Protein AF-A0A8T1WZ45-F1 (afdb_monomer)

Solvent-accessible surface area (backbone atoms only — not comparable to full-atom values): 17244 Å² total; per-residue (Å²): 135,72,54,51,68,34,51,91,40,26,34,28,69,44,79,55,56,70,71,59,44,51,51,53,43,52,53,37,48,63,14,41,18,44,70,40,88,70,88,46,82,93,66,48,57,32,39,33,32,62,38,59,81,44,71,70,50,53,51,32,56,76,67,73,36,54,50,22,28,63,60,48,60,55,48,19,59,74,67,74,42,78,62,69,56,76,87,29,44,69,48,55,37,15,65,35,27,38,24,66,40,81,62,56,70,69,58,46,53,50,51,37,52,52,40,42,76,35,40,19,46,66,37,89,63,88,43,88,95,62,47,57,35,36,34,24,76,55,71,56,60,73,63,45,56,50,29,58,78,63,76,30,51,43,22,32,61,65,44,61,54,48,16,65,74,69,65,38,72,59,67,59,80,82,30,51,58,71,55,78,91,69,50,90,80,60,78,76,54,71,63,68,45,46,56,49,46,55,42,48,52,52,57,69,46,41,56,61,54,52,52,51,52,54,50,53,52,48,59,63,50,55,80,73,58,94,77,86,81,88,74,91,70,79,79,55,90,61,73,52,42,58,71,28,50,90,38,24,38,34,82,42,76,62,53,71,72,55,44,55,42,51,53,48,52,37,46,64,13,51,21,44,75,51,97,63,93,56,82,90,68,57,74,44,77,49,64,40,94,84,63,70,83,85,75,78,78,86,127

Nearest PDB structures (foldseek):
  2xnk-assembly3_C  TM=8.609E-01  e=5.359E-17  Homo sapiens
  6hm4-assembly1_A  TM=7.896E-01  e=1.977E-14  Schizosaccharomyces pombe 972h-
  4bu1-assembly2_A  TM=7.739E-01  e=4.439E-14  Schizosaccharomyces pombe
  6hm5-assembly1_A  TM=8.411E-01  e=3.055E-13  Gallus gallus
  6l30-assembly1_A  TM=6.619E-01  e=1.541E-13  Homo sapiens

Foldseek 3Di:
DLQAQQAQAEEEEDPDDPVLLVVLCVLQNSNHHHYDDDQDLVRHQEYEYQFADDPSRVVCVVSVRQYFHSVQSVVCSVVSHNDDRVVGGAFQGAQAEEEEDADDPVVLVVLCVLNVVRHYHYDPDDDQPRHQAYEYQACDDDSNVVCVVRVHFYFHPVQSVVSVVVRHRDDSVLGGHDDCVVPPPDDDRPVVVVLVVVLVVCLVCQLVVVVVVVVVVCVVCVVPDPDDDDDPPPPPSCPQQQVAAVAEEEEEPDDPSVVVSVVVNQVSNVYHYDPDCPPVRHPYYHYDPPDDPPPPDDD

Secondary structure (DSSP, 8-state):
--TTTTTT-EEEEES--HHHHHHHHHHHHHTT-EEESS--TTT-SEEEESSS-SHHHHHHHHTT--EE-HHHHHHHHHHTS---GGGGPPPTTTT-EEEEES--HHHHHHHHHHHHHTTPEEESS--TTT--EEEESSS-SHHHHHHHHTT--EEETHHHHHHHHHTS---GGGGB---GGGTTSSPPPHHHHHHHHHHHHHHHHHHHHHHHHHHHHHHHHHTT------------TTTTTTTTTT-EEEEES--HHHHHHHHHHHHHTT-EE-SS--TTT--EEEE-TT---------

pLDDT: mean 73.83, std 16.59, range [31.73, 95.94]

Organism: NCBI:txid109152

Structure (mmCIF, N/CA/C/O backbone):
data_AF-A0A8T1WZ45-F1
#
_entry.id   AF-A0A8T1WZ45-F1
#
loop_
_atom_site.group_PDB
_atom_site.id
_atom_site.type_symbol
_atom_site.label_atom_id
_atom_site.label_alt_id
_atom_site.label_comp_id
_atom_site.label_asym_id
_atom_site.label_entity_id
_atom_site.label_seq_id
_atom_site.pdbx_PDB_ins_code
_atom_site.Cartn_x
_atom_site.Cartn_y
_atom_site.Cartn_z
_atom_site.occupancy
_atom_site.B_iso_or_equiv
_atom_site.auth_seq_id
_atom_site.auth_comp_id
_atom_site.auth_asym_id
_atom_site.auth_atom_id
_atom_site.pdbx_PDB_model_num
ATOM 1 N N . MET A 1 1 ? -20.942 2.775 32.348 1.00 50.66 1 MET A N 1
ATOM 2 C CA . MET A 1 1 ? -21.086 2.332 30.942 1.00 50.66 1 MET A CA 1
ATOM 3 C C . MET A 1 1 ? -19.817 2.568 30.096 1.00 50.66 1 MET A C 1
ATOM 5 O O . MET A 1 1 ? -19.903 2.463 28.885 1.00 50.66 1 MET A O 1
ATOM 9 N N . ARG A 1 2 ? -18.640 2.861 30.694 1.00 57.53 2 ARG A N 1
ATOM 10 C CA . ARG A 1 2 ? -17.366 3.079 29.961 1.00 57.53 2 ARG A CA 1
ATOM 11 C C . ARG A 1 2 ? -16.561 1.790 29.700 1.00 57.53 2 ARG A C 1
ATOM 13 O O . ARG A 1 2 ? -15.621 1.801 28.919 1.00 57.53 2 ARG A O 1
ATOM 20 N N . GLU A 1 3 ? -16.930 0.692 30.357 1.00 64.00 3 GLU A N 1
ATOM 21 C CA . GLU A 1 3 ? -16.104 -0.521 30.498 1.00 64.00 3 GLU A CA 1
ATOM 22 C C . GLU A 1 3 ? -16.285 -1.553 29.371 1.00 64.00 3 GLU A C 1
ATOM 24 O O . GLU A 1 3 ? -15.712 -2.632 29.444 1.00 64.00 3 GLU A O 1
ATOM 29 N N . GLN A 1 4 ? -17.091 -1.264 28.342 1.00 82.81 4 GLN A N 1
ATOM 30 C CA . GLN A 1 4 ? -17.448 -2.249 27.305 1.00 82.81 4 GLN A CA 1
ATOM 31 C C . GLN A 1 4 ? -17.401 -1.698 25.872 1.00 82.81 4 GLN A C 1
ATOM 33 O O . GLN A 1 4 ? -18.073 -2.211 24.984 1.00 82.81 4 GLN A O 1
ATOM 38 N N . LEU A 1 5 ? -16.615 -0.647 25.624 1.00 88.69 5 LEU A N 1
ATOM 39 C CA . LEU A 1 5 ? -16.491 -0.047 24.291 1.00 88.69 5 LEU A CA 1
ATOM 40 C C . LEU A 1 5 ? -15.985 -1.045 23.230 1.00 88.69 5 LEU A C 1
ATOM 42 O O . LEU A 1 5 ? -16.478 -1.031 22.108 1.00 88.69 5 LEU A O 1
ATOM 46 N N . PHE A 1 6 ? -15.031 -1.908 23.592 1.00 91.31 6 PHE A N 1
ATOM 47 C CA . PHE A 1 6 ? -14.479 -2.950 22.718 1.00 91.31 6 PHE A CA 1
ATOM 48 C C . PHE A 1 6 ? -14.954 -4.354 23.126 1.00 91.31 6 PHE A C 1
ATOM 50 O O . PHE A 1 6 ? -14.314 -5.347 22.784 1.00 91.31 6 PHE A O 1
ATOM 57 N N . ALA A 1 7 ? -16.059 -4.458 23.873 1.00 91.31 7 ALA A N 1
ATOM 58 C CA . ALA A 1 7 ? -16.564 -5.743 24.340 1.00 91.31 7 ALA A CA 1
ATOM 59 C C . ALA A 1 7 ? -16.877 -6.691 23.175 1.00 91.31 7 ALA A C 1
ATOM 61 O O . ALA A 1 7 ? -17.555 -6.325 22.218 1.00 91.31 7 ALA A O 1
ATOM 62 N N . GLY A 1 8 ? -16.369 -7.922 23.272 1.00 89.56 8 GLY A N 1
ATOM 63 C CA . GLY A 1 8 ? -16.513 -8.942 22.231 1.00 89.56 8 GLY A CA 1
ATOM 64 C C . GLY A 1 8 ? -15.550 -8.794 21.048 1.00 89.56 8 GLY A C 1
ATOM 65 O O . GLY A 1 8 ? -15.583 -9.633 20.152 1.00 89.56 8 GLY A O 1
ATOM 66 N N . LEU A 1 9 ? -14.681 -7.776 21.038 1.00 93.38 9 LEU A N 1
ATOM 67 C CA . LEU A 1 9 ? -13.644 -7.632 20.021 1.00 93.38 9 LEU A CA 1
ATOM 68 C C . LEU A 1 9 ? -12.327 -8.251 20.493 1.00 93.38 9 LEU A C 1
ATOM 70 O O . LEU A 1 9 ? -11.850 -7.973 21.593 1.00 93.38 9 LEU A O 1
ATOM 74 N N . CYS A 1 10 ? -11.712 -9.036 19.614 1.00 93.31 10 CYS A N 1
ATOM 75 C CA . CYS A 1 10 ? -10.347 -9.533 19.753 1.00 93.31 10 CYS A CA 1
ATOM 76 C C . CYS A 1 10 ? -9.451 -8.801 18.754 1.00 93.31 10 CYS A C 1
ATOM 78 O O . CYS A 1 10 ? -9.646 -8.933 17.541 1.00 93.31 10 CYS A O 1
ATOM 80 N N . LEU A 1 11 ? -8.500 -8.018 19.253 1.00 92.56 11 LEU A N 1
ATOM 81 C CA . LEU A 1 11 ? -7.599 -7.198 18.457 1.00 92.56 11 LEU A CA 1
ATOM 82 C C . LEU A 1 11 ? -6.187 -7.781 18.494 1.00 92.56 11 LEU A C 1
ATOM 84 O O . LEU A 1 11 ? -5.687 -8.162 19.551 1.00 92.56 11 LEU A O 1
ATOM 88 N N . CYS A 1 12 ? -5.528 -7.777 17.343 1.00 89.94 12 CYS A N 1
ATOM 89 C CA . CYS A 1 12 ? -4.087 -7.994 17.226 1.00 89.94 12 CYS A CA 1
ATOM 90 C C . CYS A 1 12 ? -3.404 -6.730 16.731 1.00 89.94 12 CYS A C 1
ATOM 92 O O . CYS A 1 12 ? -4.057 -5.875 16.136 1.00 89.94 12 CYS A O 1
ATOM 94 N N . SER A 1 13 ? -2.084 -6.648 16.887 1.00 87.94 13 SER A N 1
ATOM 95 C CA . SER A 1 13 ? -1.296 -5.597 16.250 1.00 87.94 13 SER A CA 1
ATOM 96 C C . SER A 1 13 ? -0.121 -6.098 15.409 1.00 87.94 13 SER A C 1
ATOM 98 O O . SER A 1 13 ? 0.368 -7.224 15.564 1.00 87.94 13 SER A O 1
ATOM 100 N N . THR A 1 14 ? 0.338 -5.234 14.502 1.00 84.62 14 THR A N 1
ATOM 101 C CA . THR A 1 14 ? 1.552 -5.416 13.702 1.00 84.62 14 THR A CA 1
ATOM 102 C C . THR A 1 14 ? 2.236 -4.078 13.423 1.00 84.62 14 THR A C 1
ATOM 104 O O . THR A 1 14 ? 1.570 -3.076 13.182 1.00 84.62 14 THR A O 1
ATOM 107 N N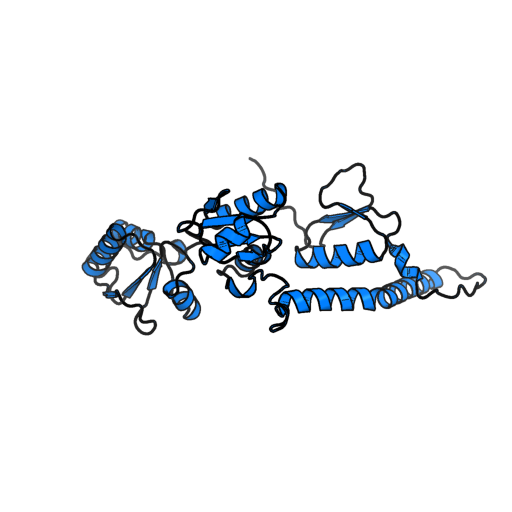 . GLY A 1 15 ? 3.573 -4.066 13.420 1.00 75.44 15 GLY A N 1
ATOM 108 C CA . GLY A 1 15 ? 4.361 -2.894 13.014 1.00 75.44 15 GLY A CA 1
ATOM 109 C C . GLY A 1 15 ? 4.245 -1.675 13.936 1.00 75.44 15 GLY A C 1
ATOM 110 O O . GLY A 1 15 ? 4.633 -0.588 13.534 1.00 75.44 15 GLY A O 1
ATOM 111 N N . LEU A 1 16 ? 3.710 -1.839 15.150 1.00 80.06 16 LEU A N 1
ATOM 112 C CA . LEU A 1 16 ? 3.620 -0.761 16.134 1.00 80.06 16 LEU A CA 1
ATOM 113 C C . LEU A 1 16 ? 4.899 -0.643 16.944 1.00 80.06 16 LEU A C 1
ATOM 115 O O . LEU A 1 16 ? 5.448 -1.649 17.397 1.00 80.06 16 LEU A O 1
ATOM 119 N N . GLU A 1 17 ? 5.301 0.593 17.229 1.00 81.38 17 GLU A N 1
ATOM 120 C CA . GLU A 1 17 ? 6.331 0.838 18.228 1.00 81.38 17 GLU A CA 1
ATOM 121 C C . GLU A 1 17 ? 5.885 0.294 19.601 1.00 81.38 17 GLU 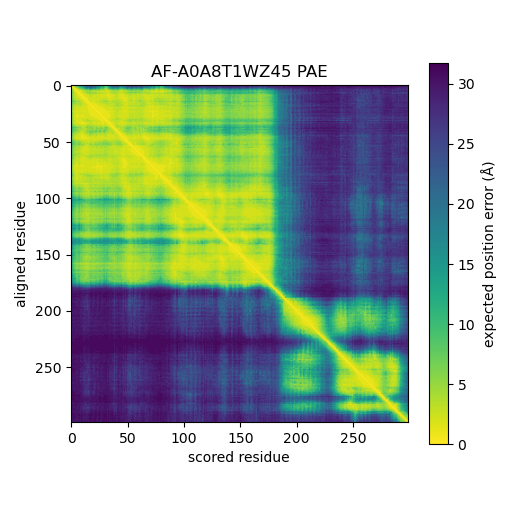A C 1
ATOM 123 O O . GLU A 1 17 ? 4.719 0.463 19.983 1.00 81.38 17 GLU A O 1
ATOM 128 N N . PRO A 1 18 ? 6.793 -0.310 20.393 1.00 85.44 18 PRO A N 1
ATOM 129 C CA . PRO A 1 18 ? 6.466 -0.867 21.707 1.00 85.44 18 PRO A CA 1
ATOM 130 C C . PRO A 1 18 ? 5.643 0.049 22.638 1.00 85.44 18 PRO A C 1
ATOM 132 O O . PRO A 1 18 ? 4.677 -0.445 23.229 1.00 85.44 18 PRO A O 1
ATOM 135 N N . PRO A 1 19 ? 5.941 1.362 22.783 1.00 89.31 19 PRO A N 1
ATOM 136 C CA . PRO A 1 19 ? 5.130 2.241 23.625 1.00 89.31 19 PRO A CA 1
ATOM 137 C C . PRO A 1 19 ? 3.699 2.417 23.100 1.00 89.31 19 PRO A C 1
ATOM 139 O O . PRO A 1 19 ? 2.757 2.401 23.894 1.00 89.31 19 PRO A O 1
ATOM 142 N N . VAL A 1 20 ? 3.521 2.550 21.781 1.00 87.38 20 VAL A N 1
ATOM 143 C CA . VAL A 1 20 ? 2.202 2.704 21.145 1.00 87.38 20 VAL A CA 1
ATOM 144 C C . VAL A 1 20 ? 1.398 1.417 21.288 1.00 87.38 20 VAL A C 1
ATOM 146 O O . VAL A 1 20 ? 0.235 1.453 21.687 1.00 87.38 20 VAL A O 1
ATOM 149 N N . MET A 1 21 ? 2.031 0.269 21.040 1.00 89.06 21 MET A N 1
ATOM 150 C CA . MET A 1 21 ? 1.424 -1.048 21.222 1.00 89.06 21 MET A CA 1
ATOM 151 C C . MET A 1 21 ? 0.892 -1.233 22.647 1.00 89.06 21 MET A C 1
ATOM 153 O O . MET A 1 21 ? -0.248 -1.657 22.831 1.00 89.06 21 MET A O 1
ATOM 157 N N . GLU A 1 22 ? 1.686 -0.880 23.658 1.00 91.81 22 GLU A N 1
ATOM 158 C CA . GLU A 1 22 ? 1.282 -1.019 25.057 1.00 91.81 22 GLU A CA 1
ATOM 159 C C . GLU A 1 22 ? 0.136 -0.063 25.428 1.00 91.81 22 GLU A C 1
ATOM 161 O O . GLU A 1 22 ? -0.753 -0.423 26.201 1.00 91.81 22 GLU A O 1
ATOM 166 N N . GLN A 1 23 ? 0.100 1.144 24.856 1.00 94.00 23 GLN A N 1
ATOM 167 C CA . GLN A 1 23 ? -1.030 2.061 25.033 1.00 94.00 23 GLN A CA 1
ATOM 168 C C . GLN A 1 23 ? -2.316 1.515 24.405 1.00 94.00 23 GLN A C 1
ATOM 170 O O . GLN A 1 23 ? -3.358 1.514 25.063 1.00 94.00 23 GLN A O 1
ATOM 175 N N . VAL A 1 24 ? -2.243 1.014 23.168 1.00 93.12 24 VAL A N 1
ATOM 176 C CA . VAL A 1 24 ? -3.374 0.367 22.487 1.00 93.12 24 VAL A CA 1
ATOM 177 C C . VAL A 1 24 ? -3.881 -0.809 23.321 1.00 93.12 24 VAL A C 1
ATOM 179 O O . VAL A 1 24 ? -5.073 -0.875 23.619 1.00 93.12 24 VAL A O 1
ATOM 182 N N . ARG A 1 25 ? -2.980 -1.686 23.779 1.00 94.38 25 ARG A N 1
ATOM 183 C CA . ARG A 1 25 ? -3.311 -2.833 24.634 1.00 94.38 25 ARG A CA 1
ATOM 184 C C . ARG A 1 25 ? -4.054 -2.399 25.898 1.00 94.38 25 ARG A C 1
ATOM 186 O O . ARG A 1 25 ? -5.124 -2.931 26.187 1.00 94.38 25 ARG A O 1
ATOM 193 N N . LYS A 1 26 ? -3.529 -1.414 26.633 1.00 94.69 26 LYS A N 1
ATOM 194 C CA . LYS A 1 26 ? -4.160 -0.907 27.864 1.00 94.69 26 LYS A CA 1
ATOM 195 C C . LYS A 1 26 ? -5.570 -0.384 27.620 1.00 94.69 26 LYS A C 1
ATOM 197 O O . LYS A 1 26 ? -6.464 -0.687 28.404 1.00 94.69 26 LYS A O 1
ATOM 202 N N . ILE A 1 27 ? -5.769 0.378 26.546 1.00 94.38 27 ILE A N 1
ATOM 203 C CA . ILE A 1 27 ? -7.080 0.931 26.194 1.00 94.38 27 ILE A CA 1
ATOM 204 C C . ILE A 1 27 ? -8.061 -0.189 25.850 1.00 94.38 27 ILE A C 1
ATOM 206 O O . ILE A 1 27 ? -9.160 -0.217 26.395 1.00 94.38 27 ILE A O 1
ATOM 210 N N . VAL A 1 28 ? -7.656 -1.131 24.995 1.00 94.62 28 VAL A N 1
ATOM 211 C CA . VAL A 1 28 ? -8.496 -2.263 24.577 1.00 94.62 28 VAL A CA 1
ATOM 212 C C . VAL A 1 28 ? -8.959 -3.074 25.786 1.00 94.62 28 VAL A C 1
ATOM 214 O O . VAL A 1 28 ? -10.161 -3.287 25.947 1.00 94.62 28 VAL A O 1
ATOM 217 N N . LEU A 1 29 ? -8.027 -3.448 26.669 1.00 93.56 29 LEU A N 1
ATOM 218 C CA . LEU A 1 29 ? -8.323 -4.225 27.875 1.00 93.56 29 LEU A CA 1
ATOM 219 C C . LEU A 1 29 ? -9.211 -3.451 28.861 1.00 93.56 29 LEU A C 1
ATOM 221 O O . LEU A 1 29 ? -10.184 -3.998 29.375 1.00 93.56 29 LEU A O 1
ATOM 225 N N . ALA A 1 30 ? -8.925 -2.165 29.103 1.00 91.81 30 ALA A N 1
ATOM 226 C CA . ALA A 1 30 ? -9.719 -1.326 30.009 1.00 91.81 30 ALA A CA 1
ATOM 227 C C . ALA A 1 30 ? -11.159 -1.090 29.515 1.00 91.81 30 ALA A C 1
ATOM 229 O O . ALA A 1 30 ? -12.052 -0.782 30.303 1.00 91.81 30 ALA A O 1
ATOM 230 N N . CYS A 1 31 ? -11.383 -1.237 28.212 1.00 92.44 31 CYS A N 1
ATOM 231 C CA . CYS A 1 31 ? -12.669 -1.060 27.555 1.00 92.44 31 CYS A CA 1
ATOM 232 C C . CYS A 1 31 ? -13.360 -2.388 27.194 1.00 92.44 31 CYS A C 1
ATOM 234 O O . CYS A 1 31 ? -14.287 -2.383 26.381 1.00 92.44 31 CYS A O 1
ATOM 236 N N . GLY A 1 32 ? -12.929 -3.503 27.791 1.00 91.69 32 GLY A N 1
ATOM 237 C CA . GLY A 1 32 ? -13.609 -4.799 27.710 1.00 91.69 32 GLY A CA 1
ATOM 238 C C . GLY A 1 32 ? -13.287 -5.637 26.469 1.00 91.69 32 GLY A C 1
ATOM 239 O O . GLY A 1 32 ? -13.921 -6.672 26.272 1.00 91.69 32 GLY A O 1
ATOM 240 N N . GLY A 1 33 ? -12.331 -5.212 25.640 1.00 94.25 33 GLY A N 1
ATOM 241 C CA . GLY A 1 33 ? -11.826 -5.999 24.515 1.00 94.25 33 GLY A CA 1
ATOM 242 C C . GLY A 1 33 ? -10.694 -6.943 24.913 1.00 94.25 33 GLY A C 1
ATOM 243 O O . GLY A 1 33 ? -10.136 -6.861 26.007 1.00 94.25 33 GLY A O 1
ATOM 244 N N . VAL A 1 34 ? -10.329 -7.831 23.995 1.00 94.19 34 VAL A N 1
ATOM 245 C CA . VAL A 1 34 ? -9.208 -8.766 24.140 1.00 94.19 34 VAL A CA 1
ATOM 246 C C . VAL A 1 34 ? -8.076 -8.319 23.225 1.00 94.19 34 VAL A C 1
ATOM 248 O O . VAL A 1 34 ? -8.300 -8.045 22.049 1.00 94.19 34 VAL A O 1
ATOM 251 N N . PHE A 1 35 ? -6.856 -8.261 23.752 1.00 92.88 35 PHE A N 1
ATOM 252 C CA . PHE A 1 35 ? -5.655 -7.996 22.964 1.00 92.88 35 PHE A CA 1
ATOM 253 C C . PHE A 1 35 ? -4.816 -9.271 22.875 1.00 92.88 35 PHE A C 1
ATOM 255 O O . PHE A 1 35 ? -4.468 -9.843 23.907 1.00 92.88 35 PHE A O 1
ATOM 262 N N . MET A 1 36 ? -4.512 -9.719 21.658 1.00 87.88 36 MET A N 1
ATOM 263 C CA . MET A 1 36 ? -3.758 -10.946 21.401 1.00 87.88 36 MET A CA 1
ATOM 264 C C . MET A 1 36 ? -2.382 -10.615 20.818 1.00 87.88 36 MET A C 1
ATOM 266 O O . MET A 1 36 ? -2.273 -9.880 19.832 1.00 87.88 36 MET A O 1
ATOM 270 N N . ASP A 1 37 ? -1.341 -11.196 21.411 1.00 78.81 37 ASP A N 1
ATOM 271 C CA . ASP A 1 37 ? 0.043 -11.026 20.954 1.00 78.81 37 ASP A CA 1
ATOM 272 C C . ASP A 1 37 ? 0.330 -11.883 19.711 1.00 78.81 37 ASP A C 1
ATOM 274 O O . ASP A 1 37 ? 0.897 -11.410 18.713 1.00 78.81 37 ASP A O 1
ATOM 278 N N . ASP A 1 38 ? -0.170 -13.119 19.734 1.00 76.56 38 ASP A N 1
ATOM 279 C CA . ASP A 1 38 ? -0.129 -14.042 18.608 1.00 76.56 38 ASP A CA 1
ATOM 280 C C . ASP A 1 38 ? -1.328 -13.816 17.687 1.00 76.56 38 ASP A C 1
ATOM 282 O O . ASP A 1 38 ? -2.471 -13.676 18.130 1.00 76.56 38 ASP A O 1
ATOM 286 N N . PHE A 1 39 ? -1.061 -13.762 16.381 1.00 79.00 39 PHE A N 1
ATOM 287 C CA . PHE A 1 39 ? -2.108 -13.551 15.389 1.00 79.00 39 PHE A CA 1
ATOM 288 C C . PHE A 1 39 ? -2.765 -14.882 15.028 1.00 79.00 39 PHE A C 1
ATOM 290 O O . PHE A 1 39 ? -2.187 -15.691 14.306 1.00 79.00 39 PHE A O 1
ATOM 297 N N . ASP A 1 40 ? -3.975 -15.086 15.541 1.00 79.94 40 ASP A N 1
ATOM 298 C CA . ASP A 1 40 ? -4.835 -16.228 15.232 1.00 79.94 40 ASP A CA 1
ATOM 299 C C . ASP A 1 40 ? -6.046 -15.736 14.431 1.00 79.94 40 ASP A C 1
ATOM 301 O O . ASP A 1 40 ? -6.923 -15.059 14.973 1.00 79.94 40 ASP A O 1
ATOM 305 N N . THR A 1 41 ? -6.103 -16.075 13.141 1.00 78.38 41 THR A N 1
ATOM 306 C CA . THR A 1 41 ? -7.172 -15.641 12.225 1.00 78.38 41 THR A CA 1
ATOM 307 C C . THR A 1 41 ? -8.552 -16.153 12.617 1.00 78.38 41 THR A C 1
ATOM 309 O O . THR A 1 41 ? -9.547 -15.542 12.245 1.00 78.38 41 THR A O 1
ATOM 312 N N . SER A 1 42 ? -8.638 -17.239 13.392 1.00 81.31 42 SER A N 1
ATOM 313 C CA . SER A 1 42 ? -9.921 -17.797 13.835 1.00 81.31 42 SER A CA 1
ATOM 314 C C . SER A 1 42 ? -10.545 -17.020 14.998 1.00 81.31 42 SER A C 1
ATOM 316 O O . SER A 1 42 ? -11.752 -17.103 15.225 1.00 81.31 42 SER A O 1
ATOM 318 N N . LYS A 1 43 ? -9.727 -16.264 15.740 1.00 86.25 43 LYS A N 1
ATOM 319 C CA . LYS A 1 43 ? -10.144 -15.503 16.927 1.00 86.25 43 LYS A CA 1
ATOM 320 C C . LYS A 1 43 ? -10.055 -14.000 16.728 1.00 86.25 43 LYS A C 1
ATOM 322 O O . LYS A 1 43 ? -10.792 -13.270 17.386 1.00 86.25 43 LYS A O 1
ATOM 327 N N . ALA A 1 44 ? -9.143 -13.530 15.881 1.00 89.75 44 ALA A N 1
ATOM 328 C CA . ALA A 1 44 ? -8.948 -12.114 15.627 1.00 89.75 44 ALA A CA 1
ATOM 329 C C . ALA A 1 44 ? -10.167 -11.545 14.901 1.00 89.75 44 ALA A C 1
ATOM 331 O O . ALA A 1 44 ? -10.578 -12.039 13.859 1.00 89.75 44 ALA A O 1
ATOM 332 N N . THR A 1 45 ? -10.728 -10.477 15.458 1.00 91.69 45 THR A N 1
ATOM 333 C CA . THR A 1 45 ? -11.831 -9.731 14.837 1.00 91.69 45 THR A CA 1
ATOM 334 C C . THR A 1 45 ? -11.323 -8.534 14.043 1.00 91.69 45 THR A C 1
ATOM 336 O O . THR A 1 45 ? -11.947 -8.151 13.065 1.00 91.69 45 THR A O 1
ATOM 339 N N . HIS A 1 46 ? -10.210 -7.933 14.478 1.00 93.06 46 HIS A N 1
ATOM 340 C CA . HIS A 1 46 ? -9.624 -6.728 13.896 1.00 93.06 46 HIS A CA 1
ATOM 341 C C . HIS A 1 46 ? -8.098 -6.796 14.001 1.00 93.06 46 HIS A C 1
ATOM 343 O O . HIS A 1 46 ? -7.555 -7.311 14.987 1.00 93.06 46 HIS A O 1
ATOM 349 N N . LEU A 1 47 ? -7.402 -6.224 13.020 1.00 93.06 47 LEU A N 1
ATOM 350 C CA . LEU A 1 47 ? -5.954 -6.031 13.063 1.00 93.06 47 LEU A CA 1
ATOM 351 C C . LEU A 1 47 ? -5.627 -4.537 13.137 1.00 93.06 47 LEU A C 1
ATOM 353 O O . LEU A 1 47 ? -6.094 -3.746 12.324 1.00 93.06 47 LEU A O 1
ATOM 357 N N . ILE A 1 48 ? -4.780 -4.160 14.088 1.00 93.44 48 ILE A N 1
ATOM 358 C CA . ILE A 1 48 ? -4.222 -2.816 14.199 1.00 93.44 48 ILE A CA 1
ATOM 359 C C . ILE A 1 48 ? -2.839 -2.796 13.557 1.00 93.44 48 ILE A C 1
ATOM 361 O O . ILE A 1 48 ? -1.933 -3.507 13.991 1.00 93.44 48 ILE A O 1
ATOM 365 N N . ALA A 1 49 ? -2.659 -1.986 12.527 1.00 90.44 49 ALA A N 1
ATOM 366 C CA . ALA A 1 49 ? -1.418 -1.919 11.771 1.00 90.44 49 ALA A CA 1
ATOM 367 C C . ALA A 1 49 ? -0.990 -0.460 11.586 1.00 90.44 49 ALA A C 1
ATOM 369 O O . ALA A 1 49 ? -1.827 0.389 11.304 1.00 90.44 49 ALA A O 1
ATOM 370 N N . GLU A 1 50 ? 0.300 -0.170 11.761 1.00 85.19 50 GLU A N 1
ATOM 371 C CA . GLU A 1 50 ? 0.878 1.147 11.419 1.00 85.19 50 GLU A CA 1
ATOM 372 C C . GLU A 1 50 ? 1.277 1.214 9.941 1.00 85.19 50 GLU A C 1
ATOM 374 O O . GLU A 1 50 ? 1.166 2.254 9.303 1.00 85.19 50 GLU A O 1
ATOM 379 N N . ALA A 1 51 ? 1.730 0.081 9.402 1.00 83.94 51 ALA A N 1
ATOM 380 C CA . ALA A 1 51 ? 2.227 -0.051 8.043 1.00 83.94 51 ALA A CA 1
ATOM 381 C C . ALA A 1 51 ? 1.666 -1.310 7.374 1.00 83.94 51 ALA A C 1
ATOM 383 O O . ALA A 1 51 ? 1.366 -2.313 8.040 1.00 83.94 51 ALA A O 1
ATOM 384 N N . VAL A 1 52 ? 1.545 -1.264 6.049 1.00 87.06 52 VAL A N 1
ATOM 385 C CA . VAL A 1 52 ? 1.132 -2.409 5.231 1.00 87.06 52 VAL A CA 1
ATOM 386 C C . VAL A 1 52 ? 2.294 -3.382 4.995 1.00 87.06 52 VAL A C 1
ATOM 388 O O . VAL A 1 52 ? 3.462 -3.072 5.211 1.00 87.06 52 VAL A O 1
ATOM 391 N N . GLY A 1 53 ? 1.970 -4.591 4.533 1.00 75.12 53 GLY A N 1
ATOM 392 C CA . GLY A 1 53 ? 2.958 -5.533 3.990 1.00 75.12 53 GLY A CA 1
ATOM 393 C C . GLY A 1 53 ? 3.469 -6.606 4.943 1.00 75.12 53 GLY A C 1
ATOM 394 O O . GLY A 1 53 ? 4.002 -7.607 4.467 1.00 75.12 53 GLY A O 1
ATOM 395 N N . SER A 1 54 ? 3.226 -6.488 6.252 1.00 76.75 54 SER A N 1
ATOM 396 C CA . SER A 1 54 ? 3.555 -7.565 7.192 1.00 76.75 54 SER A CA 1
ATOM 397 C C . SER A 1 54 ? 2.758 -8.843 6.908 1.00 76.75 54 SER A C 1
ATOM 399 O O . SER A 1 54 ? 1.656 -8.802 6.355 1.00 76.75 54 SER A O 1
ATOM 401 N N . LEU A 1 55 ? 3.271 -9.994 7.355 1.00 76.19 55 LEU A N 1
ATOM 402 C CA . LEU A 1 55 ? 2.562 -11.268 7.206 1.00 76.19 55 LEU A CA 1
ATOM 403 C C . LEU A 1 55 ? 1.172 -11.225 7.866 1.00 76.19 55 LEU A C 1
ATOM 405 O O . LEU A 1 55 ? 0.194 -11.680 7.273 1.00 76.19 55 LEU A O 1
ATOM 409 N N . LYS A 1 56 ? 1.065 -10.605 9.054 1.00 79.56 56 LYS A N 1
ATOM 410 C CA . LYS A 1 56 ? -0.213 -10.417 9.763 1.00 79.56 56 LYS A CA 1
ATOM 411 C C . LYS A 1 56 ? -1.180 -9.567 8.931 1.00 79.56 56 LYS A C 1
ATOM 413 O O . LYS A 1 56 ? -2.341 -9.938 8.806 1.00 79.56 56 LYS A O 1
ATOM 418 N N . HIS A 1 57 ? -0.697 -8.482 8.317 1.00 85.38 57 HIS A N 1
ATOM 419 C CA . HIS A 1 57 ? -1.491 -7.626 7.431 1.00 85.38 57 HIS A CA 1
ATOM 420 C C . HIS A 1 57 ? -2.003 -8.383 6.202 1.00 85.38 57 HIS A C 1
ATOM 422 O O . HIS A 1 57 ? -3.206 -8.402 5.960 1.00 85.38 57 HIS A O 1
ATOM 428 N N . ARG A 1 58 ? -1.113 -9.046 5.450 1.00 80.94 58 ARG A N 1
ATOM 429 C CA . ARG A 1 58 ? -1.497 -9.814 4.250 1.00 80.94 58 ARG A CA 1
ATOM 430 C C . ARG A 1 58 ? -2.525 -10.892 4.583 1.00 80.94 58 ARG A C 1
ATOM 432 O O . ARG A 1 58 ? -3.516 -11.045 3.880 1.00 80.94 58 ARG A O 1
ATOM 439 N N . THR A 1 59 ? -2.313 -11.591 5.695 1.00 78.19 59 THR A N 1
ATOM 440 C CA . THR A 1 59 ? -3.226 -12.636 6.162 1.00 78.19 59 THR A CA 1
ATOM 441 C C . THR A 1 59 ? -4.576 -12.057 6.586 1.00 78.19 59 THR A C 1
ATOM 443 O O . THR A 1 59 ? -5.609 -12.619 6.246 1.00 78.19 59 THR A O 1
ATOM 446 N N . ALA A 1 60 ? -4.594 -10.920 7.288 1.00 85.94 60 ALA A N 1
ATOM 447 C CA . ALA A 1 60 ? -5.838 -10.250 7.656 1.00 85.94 60 ALA A CA 1
ATOM 448 C C . ALA A 1 60 ? -6.654 -9.849 6.420 1.00 85.94 60 ALA A C 1
ATOM 450 O O . ALA A 1 60 ? -7.838 -10.162 6.362 1.00 85.94 60 ALA A O 1
ATOM 451 N N . VAL A 1 61 ? -6.011 -9.257 5.409 1.00 83.75 61 VAL A N 1
ATOM 452 C CA . VAL A 1 61 ? -6.666 -8.904 4.139 1.00 83.75 61 VAL A CA 1
ATOM 453 C C . VAL A 1 61 ? -7.203 -10.148 3.424 1.00 83.75 61 VAL A C 1
ATOM 455 O O . VAL A 1 61 ? -8.334 -10.133 2.957 1.00 83.75 61 VAL A O 1
ATOM 458 N N . ALA A 1 62 ? -6.444 -11.248 3.390 1.00 80.81 62 ALA A N 1
ATOM 459 C CA . ALA A 1 62 ? -6.879 -12.501 2.762 1.00 80.81 62 ALA A CA 1
ATOM 460 C C . ALA A 1 62 ? -8.087 -13.165 3.455 1.00 80.81 62 ALA A C 1
ATOM 462 O O . ALA A 1 62 ? -8.801 -13.943 2.828 1.00 80.81 62 ALA A O 1
ATOM 463 N N . HIS A 1 63 ? -8.306 -12.873 4.740 1.00 84.06 63 HIS A N 1
ATOM 464 C CA . HIS A 1 63 ? -9.447 -13.348 5.527 1.00 84.06 63 HIS A CA 1
ATOM 465 C C . HIS A 1 63 ? -10.561 -12.297 5.672 1.00 84.06 63 HIS A C 1
ATOM 467 O O . HIS A 1 63 ? -11.438 -12.467 6.520 1.00 84.06 63 HIS A O 1
ATOM 473 N N . ASP A 1 64 ? -10.515 -11.213 4.889 1.00 87.88 64 ASP A N 1
ATOM 474 C CA . ASP A 1 64 ? -11.455 -10.087 4.957 1.00 87.88 64 ASP A CA 1
ATOM 475 C C . ASP A 1 64 ? -11.581 -9.479 6.369 1.00 87.88 64 ASP A C 1
ATOM 477 O O . ASP A 1 64 ? -12.617 -8.924 6.750 1.00 87.88 64 ASP A O 1
ATOM 481 N N . LEU A 1 65 ? -10.515 -9.576 7.172 1.00 89.25 65 LEU A N 1
ATOM 482 C CA . LEU A 1 65 ? -10.473 -8.974 8.496 1.00 89.25 65 LEU A CA 1
ATOM 483 C C . LEU A 1 65 ? -10.233 -7.463 8.374 1.00 89.25 65 LEU A C 1
ATOM 485 O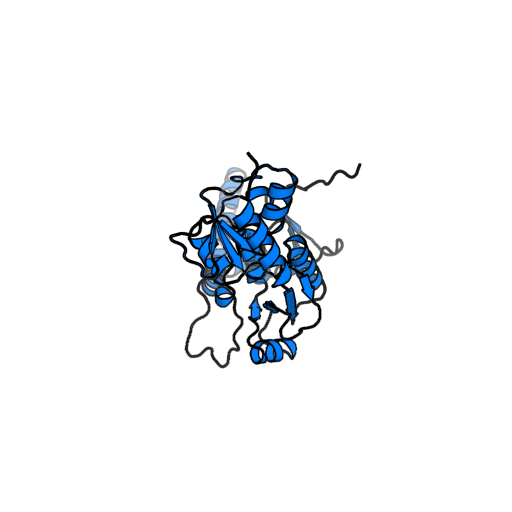 O . LEU A 1 65 ? -9.319 -7.033 7.665 1.00 89.25 65 LEU A O 1
ATOM 489 N N . PRO A 1 66 ? -10.998 -6.635 9.105 1.00 91.75 66 PRO A N 1
ATOM 490 C CA . PRO A 1 66 ? -10.816 -5.194 9.094 1.00 91.75 66 PRO A CA 1
ATOM 491 C C . PRO A 1 66 ? -9.452 -4.806 9.684 1.00 91.75 66 PRO A C 1
ATOM 493 O O . PRO A 1 66 ? -9.103 -5.182 10.810 1.00 91.75 66 PRO A O 1
ATOM 496 N N . VAL A 1 67 ? -8.695 -4.019 8.916 1.00 92.06 67 VAL A N 1
ATOM 497 C CA . VAL A 1 67 ? -7.388 -3.481 9.305 1.00 92.06 67 VAL A CA 1
ATOM 498 C C . VAL A 1 67 ? -7.503 -1.981 9.556 1.00 92.06 67 VAL A C 1
ATOM 500 O O . VAL A 1 67 ? -7.976 -1.245 8.693 1.00 92.06 67 VAL A O 1
ATOM 503 N N . ALA A 1 68 ? -7.042 -1.521 10.719 1.00 94.31 68 ALA A N 1
ATOM 504 C CA . ALA A 1 68 ? -7.125 -0.121 11.128 1.00 94.31 68 ALA A CA 1
ATOM 505 C C . ALA A 1 68 ? -5.788 0.408 11.649 1.00 94.31 68 ALA A C 1
ATOM 507 O O . ALA A 1 68 ? -5.007 -0.329 12.250 1.00 94.31 68 ALA A O 1
ATOM 508 N N . SER A 1 69 ? -5.568 1.713 11.523 1.00 93.75 69 SER A N 1
ATOM 509 C CA . SER A 1 69 ? -4.495 2.394 12.255 1.00 93.75 69 SER A CA 1
ATOM 510 C C . SER A 1 69 ? -4.791 2.460 13.766 1.00 93.75 69 SER A C 1
ATOM 512 O O . SER A 1 69 ? -5.959 2.472 14.175 1.00 93.75 69 SER A O 1
ATOM 514 N N . PRO A 1 70 ? -3.769 2.596 14.636 1.00 93.06 70 PRO A N 1
ATOM 515 C CA . PRO A 1 70 ? -3.955 2.769 16.087 1.00 93.06 70 PRO A CA 1
ATOM 516 C C . PRO A 1 70 ? -4.852 3.937 16.465 1.00 93.06 70 PRO A C 1
ATOM 518 O O . PRO A 1 70 ? -5.488 3.935 17.522 1.00 93.06 70 PRO A O 1
ATOM 521 N N . ARG A 1 71 ? -4.925 4.938 15.581 1.00 93.69 71 ARG A N 1
ATOM 522 C CA . ARG A 1 71 ? -5.796 6.099 15.733 1.00 93.69 71 ARG A CA 1
ATOM 523 C C . ARG A 1 71 ? -7.248 5.695 15.934 1.00 93.69 71 ARG A C 1
ATOM 525 O O . ARG A 1 71 ? -7.924 6.367 16.699 1.00 93.69 71 ARG A O 1
ATOM 532 N N . TRP A 1 72 ? -7.709 4.597 15.338 1.00 95.94 72 TRP A N 1
ATOM 533 C CA . TRP A 1 72 ? -9.064 4.103 15.569 1.00 95.94 72 TRP A CA 1
ATOM 534 C C . TRP A 1 72 ? -9.322 3.803 17.048 1.00 95.94 72 TRP A C 1
ATOM 536 O O . TRP A 1 72 ? -10.339 4.226 17.596 1.00 95.94 72 TRP A O 1
ATOM 546 N N . VAL A 1 73 ? -8.380 3.128 17.716 1.00 95.25 73 VAL A N 1
ATOM 547 C CA . VAL A 1 73 ? -8.489 2.791 19.141 1.00 95.25 73 VAL A CA 1
ATOM 548 C C . VAL A 1 73 ? -8.444 4.061 19.987 1.00 95.25 73 VAL A C 1
ATOM 550 O O . VAL A 1 73 ? -9.292 4.253 20.860 1.00 95.25 73 VAL A O 1
ATOM 553 N N . PHE A 1 74 ? -7.496 4.957 19.701 1.00 94.81 74 PHE A N 1
ATOM 554 C CA . PHE A 1 74 ? -7.345 6.210 20.441 1.00 94.81 74 PHE A CA 1
ATOM 555 C C . PHE A 1 74 ? -8.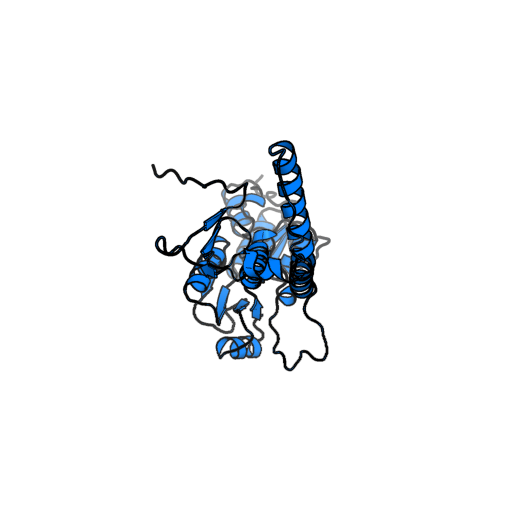546 7.144 20.277 1.00 94.81 74 PHE A C 1
ATOM 557 O O . PHE A 1 74 ? -9.055 7.660 21.269 1.00 94.81 74 PHE A O 1
ATOM 564 N N . GLU A 1 75 ? -9.028 7.353 19.054 1.00 94.25 75 GLU A N 1
ATOM 565 C CA . GLU A 1 75 ? -10.161 8.236 18.775 1.00 94.25 75 GLU A CA 1
ATOM 566 C C . GLU A 1 75 ? -11.480 7.627 19.246 1.00 94.25 75 GLU A C 1
ATOM 568 O O . GLU A 1 75 ? -12.285 8.342 19.836 1.00 94.25 75 GLU A O 1
ATOM 573 N N . SER A 1 76 ? -11.682 6.311 19.105 1.00 94.38 76 SER A N 1
ATOM 574 C CA . SER A 1 76 ? -12.863 5.647 19.677 1.00 94.38 76 SER A CA 1
ATOM 575 C C . SER A 1 76 ? -12.898 5.791 21.198 1.00 94.38 76 SER A C 1
ATOM 577 O O . SER A 1 76 ? -13.942 6.090 21.785 1.00 94.38 76 SER A O 1
ATOM 579 N N . PHE A 1 77 ? -11.739 5.655 21.851 1.00 93.88 77 PHE A N 1
ATOM 580 C CA . PHE A 1 77 ? -11.613 5.888 23.284 1.00 93.88 77 PHE A CA 1
ATOM 581 C C . PHE A 1 77 ? -11.870 7.353 23.652 1.00 93.88 77 PHE A C 1
ATOM 583 O O . PHE A 1 77 ? -12.655 7.626 24.556 1.00 93.88 77 PHE A O 1
ATOM 590 N N . ARG A 1 78 ? -11.279 8.320 22.944 1.00 92.94 78 ARG A N 1
ATOM 591 C CA . ARG A 1 78 ? -11.497 9.756 23.204 1.00 92.94 78 ARG A CA 1
ATOM 592 C C . ARG A 1 78 ? -12.952 10.174 22.987 1.00 92.94 78 ARG A C 1
ATOM 594 O O . ARG A 1 78 ? -13.494 10.915 23.804 1.00 92.94 78 ARG A O 1
ATOM 601 N N . ALA A 1 79 ? -13.582 9.679 21.926 1.00 92.12 79 ALA A N 1
ATOM 602 C CA . ALA A 1 79 ? -14.978 9.941 21.588 1.00 92.12 79 ALA A CA 1
ATOM 603 C C . ALA A 1 79 ? -15.971 9.162 22.466 1.00 92.12 79 ALA A C 1
ATOM 605 O O . ALA A 1 79 ? -17.164 9.457 22.434 1.00 92.12 79 ALA A O 1
ATOM 606 N N . GLN A 1 80 ? -15.495 8.174 23.239 1.00 90.12 80 GLN A N 1
ATOM 607 C CA . GLN A 1 80 ? -16.321 7.249 24.026 1.00 90.12 80 GLN A CA 1
ATOM 608 C C . GLN A 1 80 ? -17.388 6.544 23.167 1.00 90.12 80 GLN A C 1
ATOM 610 O O . GLN A 1 80 ? -18.497 6.265 23.624 1.00 90.12 80 GLN A O 1
ATOM 615 N N . LYS A 1 81 ? -17.054 6.273 21.903 1.00 91.56 81 LYS A N 1
ATOM 616 C CA . LYS A 1 81 ? -17.933 5.660 20.907 1.00 91.56 81 LYS A CA 1
ATOM 617 C C . LYS A 1 81 ? -17.095 4.801 19.976 1.00 91.56 81 LYS A C 1
ATOM 619 O O . LYS A 1 81 ? -16.022 5.226 19.566 1.00 91.56 81 LYS A O 1
ATOM 624 N N . LEU A 1 82 ? -17.596 3.616 19.630 1.00 91.56 82 LEU A N 1
ATOM 625 C CA . LEU A 1 82 ? -16.935 2.754 18.660 1.00 91.56 82 LEU A CA 1
ATOM 626 C C . LEU A 1 82 ? -17.097 3.401 17.283 1.00 91.56 82 LEU A C 1
ATOM 628 O O . LEU A 1 82 ? -18.213 3.477 16.761 1.00 91.56 82 LEU A O 1
ATOM 632 N N . LEU A 1 83 ? -16.009 3.967 16.764 1.00 93.44 83 LEU A N 1
ATOM 633 C CA . LEU A 1 83 ? -15.999 4.593 15.446 1.00 93.44 83 LEU A CA 1
ATOM 634 C C . LEU A 1 83 ? -15.962 3.515 14.361 1.00 93.44 83 LEU A C 1
ATOM 636 O O . LEU A 1 83 ? -15.557 2.381 14.626 1.00 93.44 83 LEU A O 1
ATOM 640 N N . ASP A 1 84 ? -16.385 3.865 13.146 1.00 93.31 84 ASP A N 1
ATOM 641 C CA . ASP A 1 84 ? -16.279 2.940 12.021 1.00 93.31 84 ASP A CA 1
ATOM 642 C C . ASP A 1 84 ? -14.798 2.700 11.718 1.00 93.31 84 ASP A C 1
ATOM 644 O O . ASP A 1 84 ? -14.009 3.633 11.583 1.00 93.31 84 ASP A O 1
ATOM 648 N N . VAL A 1 85 ? -14.417 1.430 11.639 1.00 92.75 85 VAL A N 1
ATOM 649 C CA . VAL A 1 85 ? -13.045 1.014 11.348 1.00 92.75 85 VAL A CA 1
ATOM 650 C C . VAL A 1 85 ? -12.614 1.500 9.967 1.00 92.75 85 VAL A C 1
ATOM 652 O O . VAL A 1 85 ? -11.449 1.844 9.769 1.00 92.75 85 VAL A O 1
ATOM 655 N N . LYS A 1 86 ? -13.560 1.588 9.024 1.00 89.81 86 LYS A N 1
ATOM 656 C CA . LYS A 1 86 ? -13.297 1.992 7.639 1.00 89.81 86 LYS A CA 1
ATOM 657 C C . LYS A 1 86 ? -12.698 3.393 7.537 1.00 89.81 86 LYS A C 1
ATOM 659 O O . LYS A 1 86 ? -11.838 3.614 6.686 1.00 89.81 86 LYS A O 1
ATOM 664 N N . ASP A 1 87 ? -13.071 4.296 8.442 1.00 91.81 87 ASP A N 1
ATOM 665 C CA . ASP A 1 87 ? -12.559 5.673 8.486 1.00 91.81 87 ASP A CA 1
ATOM 666 C C . ASP A 1 87 ? -11.075 5.747 8.890 1.00 91.81 87 ASP A C 1
ATOM 668 O O . ASP A 1 87 ? -10.427 6.781 8.736 1.00 91.81 87 ASP A O 1
ATOM 672 N N . PHE A 1 88 ? -10.527 4.645 9.406 1.00 93.00 88 PHE A N 1
ATOM 673 C CA . PHE A 1 88 ? -9.156 4.531 9.898 1.00 93.00 88 PHE A CA 1
ATOM 674 C C . PHE A 1 88 ? -8.353 3.458 9.159 1.00 93.00 88 PHE A C 1
ATOM 676 O O . PHE A 1 88 ? -7.295 3.048 9.650 1.00 93.00 88 PHE A O 1
ATOM 683 N N . SER A 1 89 ? -8.850 3.012 8.001 1.00 90.12 89 SER A N 1
ATOM 684 C CA . SER A 1 89 ? -8.166 2.067 7.118 1.00 90.12 89 SER A CA 1
ATOM 685 C C . SER A 1 89 ? -6.813 2.618 6.673 1.00 90.12 89 SER A C 1
ATOM 687 O O . SER A 1 89 ? -6.652 3.823 6.463 1.00 90.12 89 SER A O 1
ATOM 689 N N . LEU A 1 90 ? -5.841 1.729 6.491 1.00 89.25 90 LEU A N 1
ATOM 690 C CA . LEU A 1 90 ? -4.555 2.093 5.905 1.00 89.25 90 LEU A CA 1
ATOM 691 C C . LEU A 1 90 ? -4.706 2.362 4.406 1.00 89.25 90 LEU A C 1
ATOM 693 O O . LEU A 1 90 ? -5.508 1.720 3.724 1.00 89.25 90 LEU A O 1
ATOM 697 N N . ARG A 1 91 ? -3.911 3.298 3.879 1.00 89.62 91 ARG A N 1
ATOM 698 C CA . ARG A 1 91 ? -3.760 3.446 2.428 1.00 89.62 91 ARG A CA 1
ATOM 699 C C . ARG A 1 91 ? -2.957 2.274 1.866 1.00 89.62 91 ARG A C 1
ATOM 701 O O . ARG A 1 91 ? -2.231 1.595 2.587 1.00 89.62 91 ARG A O 1
ATOM 708 N N . VAL A 1 92 ? -3.063 2.081 0.553 1.00 89.06 92 VAL A N 1
ATOM 709 C CA . VAL A 1 92 ? -2.476 0.946 -0.179 1.00 89.06 92 VAL A CA 1
ATOM 710 C C . VAL A 1 92 ? -0.983 0.745 0.103 1.00 89.06 92 VAL A C 1
ATOM 712 O O . VAL A 1 92 ? -0.528 -0.394 0.117 1.00 89.06 92 VAL A O 1
ATOM 715 N N . LEU A 1 93 ? -0.228 1.826 0.333 1.00 90.75 93 LEU A N 1
ATOM 716 C CA . LEU A 1 93 ? 1.219 1.789 0.563 1.00 90.75 93 LEU A CA 1
ATOM 717 C C . LEU A 1 93 ? 1.611 2.411 1.914 1.00 90.75 93 LEU A C 1
ATOM 719 O O . LEU A 1 93 ? 2.745 2.860 2.078 1.00 90.75 93 LEU A O 1
ATOM 723 N N . GLU A 1 94 ? 0.675 2.483 2.866 1.00 90.38 94 GLU A N 1
ATOM 724 C CA . GLU A 1 94 ? 0.890 3.172 4.142 1.00 90.38 94 GLU A CA 1
ATOM 725 C C . GLU A 1 94 ? 2.111 2.627 4.889 1.00 90.38 94 GLU A C 1
ATOM 727 O O . GLU A 1 94 ? 2.219 1.423 5.132 1.00 90.38 94 GLU A O 1
ATOM 732 N N . GLY A 1 95 ? 3.018 3.523 5.274 1.00 84.56 95 GLY A N 1
ATOM 733 C CA . GLY A 1 95 ? 4.176 3.177 6.098 1.00 84.56 95 GLY A CA 1
ATOM 734 C C . GLY A 1 95 ? 5.283 2.413 5.364 1.00 84.56 95 GLY A C 1
ATOM 735 O O . GLY A 1 95 ? 6.238 1.991 6.009 1.00 84.56 95 GLY A O 1
ATOM 736 N N . LEU A 1 96 ? 5.191 2.249 4.039 1.00 89.38 96 LEU A N 1
ATOM 737 C CA . LEU A 1 96 ? 6.289 1.721 3.228 1.00 89.38 96 LEU A CA 1
ATOM 738 C C . LEU A 1 96 ? 7.277 2.822 2.852 1.00 89.38 96 LEU A C 1
ATOM 740 O O . LEU A 1 96 ? 6.876 3.927 2.502 1.00 89.38 96 LEU A O 1
ATOM 744 N N . VAL A 1 97 ? 8.564 2.493 2.826 1.00 89.00 97 VAL A N 1
ATOM 745 C CA . VAL A 1 97 ? 9.628 3.328 2.268 1.00 89.00 97 VAL A CA 1
ATOM 746 C C . VAL A 1 97 ? 10.030 2.775 0.905 1.00 89.00 97 VAL A C 1
ATOM 748 O O . VAL A 1 97 ? 10.511 1.644 0.783 1.00 89.00 97 VAL A O 1
ATOM 751 N N . VAL A 1 98 ? 9.836 3.586 -0.129 1.00 92.62 98 VAL A N 1
ATOM 752 C CA . VAL A 1 98 ? 10.092 3.242 -1.526 1.00 92.62 98 VAL A CA 1
ATOM 753 C C . VAL A 1 98 ? 11.313 4.002 -2.024 1.00 92.62 98 VAL A C 1
ATOM 755 O O . VAL A 1 98 ? 11.372 5.227 -1.938 1.00 92.62 98 VAL A O 1
ATOM 758 N N . CYS A 1 99 ? 12.263 3.283 -2.615 1.00 91.94 99 CYS A N 1
ATOM 759 C CA . CYS A 1 99 ? 13.386 3.875 -3.338 1.00 91.94 99 CYS A CA 1
ATOM 760 C C . CYS A 1 99 ? 13.272 3.570 -4.834 1.00 91.94 99 CYS A C 1
ATOM 762 O O . CYS A 1 99 ? 12.645 2.589 -5.227 1.00 91.94 99 CYS A O 1
ATOM 764 N N . THR A 1 100 ? 13.909 4.377 -5.686 1.00 89.88 100 THR A N 1
ATOM 765 C CA . THR A 1 100 ? 14.007 4.094 -7.126 1.00 89.88 100 THR A CA 1
ATOM 766 C C . THR A 1 100 ? 15.446 3.965 -7.628 1.00 89.88 100 THR A C 1
ATOM 768 O O . THR A 1 100 ? 16.366 4.662 -7.173 1.00 89.88 100 THR A O 1
ATOM 771 N N . ALA A 1 101 ? 15.648 3.105 -8.628 1.00 85.25 101 ALA A N 1
ATOM 772 C CA . ALA A 1 101 ? 16.908 2.932 -9.349 1.00 85.25 101 ALA A CA 1
ATOM 773 C C . ALA A 1 101 ? 16.691 2.862 -10.867 1.00 85.25 101 ALA A C 1
ATOM 775 O O . ALA A 1 101 ? 15.704 2.321 -11.348 1.00 85.25 101 ALA A O 1
ATOM 776 N N . GLY A 1 102 ? 17.616 3.435 -11.641 1.00 73.69 102 GLY A N 1
ATOM 777 C CA . GLY A 1 102 ? 17.604 3.310 -13.106 1.00 73.69 102 GLY A CA 1
ATOM 778 C C . GLY A 1 102 ? 16.460 4.016 -13.850 1.00 73.69 102 GLY A C 1
ATOM 779 O O . GLY A 1 102 ? 16.420 3.931 -15.068 1.00 73.69 102 GLY A O 1
ATOM 780 N N . LEU A 1 103 ? 15.563 4.730 -13.158 1.00 75.12 103 LEU A N 1
ATOM 781 C CA . LEU A 1 103 ? 14.484 5.500 -13.788 1.00 75.12 103 LEU A CA 1
ATOM 782 C C . LEU A 1 103 ? 14.954 6.895 -14.255 1.00 75.12 103 LEU A C 1
ATOM 784 O O . LEU A 1 103 ? 15.791 7.516 -13.572 1.00 75.12 103 LEU A O 1
ATOM 788 N N . PRO A 1 104 ? 14.408 7.425 -15.367 1.00 78.44 104 PRO A N 1
ATOM 789 C CA . PRO A 1 104 ? 14.603 8.821 -15.754 1.00 78.44 104 PRO A CA 1
ATOM 790 C C . PRO A 1 104 ? 13.989 9.765 -14.708 1.00 78.44 104 PRO A C 1
ATOM 792 O O . PRO A 1 104 ? 13.117 9.371 -13.937 1.00 78.44 104 PRO A O 1
ATOM 795 N N . MET A 1 105 ? 14.468 11.012 -14.648 1.00 76.31 105 MET A N 1
ATOM 796 C CA . MET A 1 105 ? 14.081 11.967 -13.594 1.00 76.31 105 MET A CA 1
ATOM 797 C C . MET A 1 105 ? 12.560 12.177 -13.513 1.00 76.31 105 MET A C 1
ATOM 799 O O . MET A 1 105 ? 11.996 12.126 -12.428 1.00 76.31 105 MET A O 1
ATOM 803 N N . GLU A 1 106 ? 11.899 12.321 -14.660 1.00 77.38 106 GLU A N 1
ATOM 804 C CA . GLU A 1 106 ? 10.447 12.520 -14.751 1.00 77.38 106 GLU A CA 1
ATOM 805 C C . GLU A 1 106 ? 9.655 11.318 -14.204 1.00 77.38 106 GLU A C 1
ATOM 807 O O . GLU A 1 106 ? 8.718 11.484 -13.423 1.00 77.38 106 GLU A O 1
ATOM 812 N N . GLU A 1 107 ? 10.072 10.088 -14.527 1.00 77.06 107 GLU A N 1
ATOM 813 C CA . GLU A 1 107 ? 9.451 8.882 -13.963 1.00 77.06 107 GLU A CA 1
ATOM 814 C C . GLU A 1 107 ? 9.700 8.769 -12.458 1.00 77.06 107 GLU A C 1
ATOM 816 O O . GLU A 1 107 ? 8.801 8.366 -11.724 1.00 77.06 107 GLU A O 1
ATOM 821 N N . LYS A 1 108 ? 10.886 9.156 -11.971 1.00 83.56 108 LYS A N 1
ATOM 822 C CA . LYS A 1 108 ? 11.168 9.182 -10.527 1.00 83.56 108 LYS A CA 1
ATOM 823 C C . LYS A 1 108 ? 10.249 10.142 -9.791 1.00 83.56 108 LYS A C 1
ATOM 825 O O . LYS A 1 108 ? 9.726 9.771 -8.747 1.00 83.56 108 LYS A O 1
ATOM 830 N N . GLU A 1 109 ? 10.052 11.346 -10.320 1.00 84.62 109 GLU A N 1
ATOM 831 C CA . GLU A 1 109 ? 9.142 12.336 -9.739 1.00 84.62 109 GLU A CA 1
ATOM 832 C C . GLU A 1 109 ? 7.697 11.830 -9.743 1.00 84.62 109 GLU A C 1
ATOM 834 O O . GLU A 1 109 ? 7.005 11.943 -8.732 1.00 84.62 109 GLU A O 1
ATOM 839 N N . SER A 1 110 ? 7.263 11.193 -10.834 1.00 84.62 110 SER A N 1
ATOM 840 C CA . SER A 1 110 ? 5.934 10.584 -10.921 1.00 84.62 110 SER A CA 1
ATOM 841 C C . SER A 1 110 ? 5.748 9.451 -9.906 1.00 84.62 110 SER A C 1
ATOM 843 O O . SER A 1 110 ? 4.767 9.443 -9.163 1.00 84.62 110 SER A O 1
ATOM 845 N N . VAL A 1 111 ? 6.705 8.523 -9.821 1.00 84.38 111 VAL A N 1
ATOM 846 C CA . VAL A 1 111 ? 6.694 7.407 -8.864 1.00 84.38 111 VAL A CA 1
ATOM 847 C C . VAL A 1 111 ? 6.720 7.919 -7.427 1.00 84.38 111 VAL A C 1
ATOM 849 O O . VAL A 1 111 ? 5.946 7.435 -6.607 1.00 84.38 111 VAL A O 1
ATOM 852 N N . ALA A 1 112 ? 7.555 8.916 -7.129 1.00 89.62 112 ALA A N 1
ATOM 853 C CA . ALA A 1 112 ? 7.618 9.547 -5.817 1.00 89.62 112 ALA A CA 1
ATOM 854 C C . ALA A 1 112 ? 6.274 10.178 -5.440 1.00 89.62 112 ALA A C 1
ATOM 856 O O . ALA A 1 112 ? 5.727 9.878 -4.382 1.00 89.62 112 ALA A O 1
ATOM 857 N N . ALA A 1 113 ? 5.699 10.990 -6.332 1.00 88.00 113 ALA A N 1
ATOM 858 C CA . ALA A 1 113 ? 4.417 11.645 -6.101 1.00 88.00 113 ALA A CA 1
ATOM 859 C C . ALA A 1 113 ? 3.282 10.632 -5.889 1.00 88.00 113 ALA A C 1
ATOM 861 O O . ALA A 1 113 ? 2.480 10.793 -4.967 1.00 88.00 113 ALA A O 1
ATOM 862 N N . LEU A 1 114 ? 3.226 9.572 -6.701 1.00 85.00 114 LEU A N 1
ATOM 863 C CA . LEU A 1 114 ? 2.238 8.502 -6.561 1.00 85.00 114 LEU A CA 1
ATOM 864 C C . LEU A 1 114 ? 2.417 7.743 -5.243 1.00 85.00 114 LEU A C 1
ATOM 866 O O . LEU A 1 114 ? 1.459 7.606 -4.486 1.00 85.00 114 LEU A O 1
ATOM 870 N N . ALA A 1 115 ? 3.635 7.298 -4.933 1.00 89.56 115 ALA A N 1
ATOM 871 C CA . ALA A 1 115 ? 3.924 6.580 -3.697 1.00 89.56 115 ALA A CA 1
ATOM 872 C C . ALA A 1 115 ? 3.529 7.419 -2.467 1.00 89.56 115 ALA A C 1
ATOM 874 O O . ALA A 1 115 ? 2.779 6.943 -1.613 1.00 89.56 115 ALA A O 1
ATOM 875 N N . THR A 1 116 ? 3.925 8.697 -2.430 1.00 92.19 116 THR A N 1
ATOM 876 C CA . THR A 1 116 ? 3.589 9.620 -1.336 1.00 92.19 116 THR A CA 1
ATOM 877 C C . THR A 1 116 ? 2.099 9.908 -1.224 1.00 92.19 116 THR A C 1
ATOM 879 O O . THR A 1 116 ? 1.554 9.902 -0.121 1.00 92.19 116 THR A O 1
ATOM 882 N N . THR A 1 117 ? 1.403 10.083 -2.347 1.00 91.19 117 THR A N 1
ATOM 883 C CA . THR A 1 117 ? -0.059 10.272 -2.350 1.00 91.19 117 THR A CA 1
ATOM 884 C C . THR A 1 117 ? -0.789 9.063 -1.753 1.00 91.19 117 THR A C 1
ATOM 886 O O . THR A 1 117 ? -1.819 9.216 -1.097 1.00 91.19 117 THR A O 1
ATOM 889 N N . HIS A 1 118 ? -0.234 7.862 -1.928 1.00 88.94 118 HIS A N 1
ATOM 890 C CA . HIS A 1 118 ? -0.812 6.603 -1.458 1.00 88.94 118 HIS A CA 1
ATOM 891 C C . HIS A 1 118 ? -0.231 6.090 -0.127 1.00 88.94 118 HIS A C 1
ATOM 893 O O . HIS A 1 118 ? -0.469 4.937 0.234 1.00 88.94 118 HIS A O 1
ATOM 899 N N . GLY A 1 119 ? 0.450 6.956 0.634 1.00 87.94 119 GLY A N 1
ATOM 900 C CA . GLY A 1 119 ? 0.847 6.696 2.023 1.00 87.94 119 GLY A CA 1
ATOM 901 C C . GLY A 1 119 ? 2.270 6.175 2.228 1.00 87.94 119 GLY A C 1
ATOM 902 O O . GLY A 1 119 ? 2.663 5.957 3.374 1.00 87.94 119 GLY A O 1
ATOM 903 N N . ALA A 1 120 ? 3.046 6.005 1.157 1.00 93.12 120 ALA A N 1
ATOM 904 C CA . ALA A 1 120 ? 4.451 5.628 1.255 1.00 93.12 120 ALA A CA 1
ATOM 905 C C . ALA A 1 120 ? 5.363 6.846 1.439 1.00 93.12 120 ALA A C 1
ATOM 907 O O . ALA A 1 120 ? 5.066 7.964 1.022 1.00 93.12 120 ALA A O 1
ATOM 908 N N . GLN A 1 121 ? 6.536 6.620 2.006 1.00 91.56 121 GLN A N 1
ATOM 909 C CA . GLN A 1 121 ? 7.633 7.574 2.011 1.00 91.56 121 GLN A CA 1
ATOM 910 C C . GLN A 1 121 ? 8.536 7.284 0.816 1.00 91.56 121 GLN A C 1
ATOM 912 O O . GLN A 1 121 ? 8.879 6.133 0.552 1.00 91.56 121 GLN A O 1
ATOM 917 N N . TYR A 1 122 ? 8.904 8.320 0.069 1.00 91.62 122 TYR A N 1
ATOM 918 C CA . TYR A 1 122 ? 9.839 8.181 -1.038 1.00 91.62 122 TYR A CA 1
ATOM 919 C C . TYR A 1 122 ? 11.229 8.619 -0.596 1.00 91.62 122 TYR A C 1
ATOM 921 O O . TYR A 1 122 ? 11.408 9.772 -0.205 1.00 91.62 122 TYR A O 1
ATOM 929 N N . GLU A 1 123 ? 12.209 7.729 -0.738 1.00 89.88 123 GLU A N 1
ATOM 930 C CA . GLU A 1 123 ? 13.604 8.034 -0.449 1.00 89.88 123 GLU A CA 1
ATOM 931 C C . GLU A 1 123 ? 14.488 7.946 -1.690 1.00 89.88 123 GLU A C 1
ATOM 933 O O . GLU A 1 123 ? 14.530 6.962 -2.436 1.00 89.88 123 GLU A O 1
ATOM 938 N N . SER A 1 124 ? 15.252 9.015 -1.914 1.00 84.38 124 SER A N 1
ATOM 939 C CA . SER A 1 124 ? 16.162 9.101 -3.061 1.00 84.38 124 SER A CA 1
ATOM 940 C C . SER A 1 124 ? 17.408 8.234 -2.881 1.00 84.38 124 SER A C 1
ATOM 942 O O . SER A 1 124 ? 18.034 7.837 -3.870 1.00 84.38 124 SER A O 1
ATOM 944 N N . ARG A 1 125 ? 17.772 7.923 -1.634 1.00 84.31 125 ARG A N 1
ATOM 945 C CA . ARG A 1 125 ? 18.918 7.096 -1.262 1.00 84.31 125 ARG A CA 1
ATOM 946 C C . ARG A 1 125 ? 18.421 5.741 -0.770 1.00 84.31 125 ARG A C 1
ATOM 948 O O . ARG A 1 125 ? 17.445 5.671 -0.040 1.00 84.31 125 ARG A O 1
ATOM 955 N N . LEU A 1 126 ? 19.100 4.675 -1.189 1.00 85.38 126 LEU A N 1
ATOM 956 C CA . LEU A 1 126 ? 18.839 3.345 -0.652 1.00 85.38 126 LEU A CA 1
ATOM 957 C C . LEU A 1 126 ? 19.510 3.248 0.720 1.00 85.38 126 LEU A C 1
ATOM 959 O O . LEU A 1 126 ? 20.738 3.303 0.805 1.00 85.38 126 LEU A O 1
ATOM 963 N N . GLU A 1 127 ? 18.705 3.112 1.766 1.00 79.31 127 GLU A N 1
ATOM 964 C CA . GLU A 1 127 ? 19.174 2.900 3.134 1.00 79.31 127 GLU A CA 1
ATOM 965 C C . GLU A 1 127 ? 18.724 1.523 3.621 1.00 79.31 127 GLU A C 1
ATOM 967 O O . GLU A 1 127 ? 17.525 1.228 3.682 1.00 79.31 127 GLU A O 1
ATOM 972 N N . SER A 1 128 ? 19.702 0.668 3.934 1.00 74.62 128 SER A N 1
ATOM 973 C CA . SER A 1 128 ? 19.454 -0.680 4.453 1.00 74.62 128 SER A CA 1
ATOM 974 C C . SER A 1 128 ? 18.760 -0.614 5.813 1.00 74.62 128 SER A C 1
ATOM 976 O O . SER A 1 128 ? 19.089 0.234 6.642 1.00 74.62 128 SER A O 1
ATOM 978 N N . GLY A 1 129 ? 17.772 -1.485 6.024 1.00 66.88 129 GLY A N 1
ATOM 979 C CA . GLY A 1 129 ? 16.939 -1.516 7.231 1.00 66.88 129 GLY A CA 1
ATOM 980 C C . GLY A 1 129 ? 15.795 -0.496 7.262 1.00 66.88 129 GLY A C 1
ATOM 981 O O . GLY A 1 129 ? 14.890 -0.651 8.076 1.00 66.88 129 GLY A O 1
ATOM 982 N N . PHE A 1 130 ? 15.797 0.498 6.367 1.00 78.00 130 PHE A N 1
ATOM 983 C CA . PHE A 1 130 ? 14.722 1.492 6.248 1.00 78.00 130 PHE A CA 1
ATOM 984 C C . PHE A 1 130 ? 13.925 1.335 4.957 1.00 78.00 130 PHE A C 1
ATOM 986 O O . PHE A 1 130 ? 12.709 1.460 4.974 1.00 78.00 130 PHE A O 1
ATOM 993 N N . THR A 1 131 ? 14.594 1.038 3.841 1.00 79.88 131 THR A N 1
ATOM 994 C CA . THR A 1 131 ? 13.931 0.870 2.541 1.00 79.88 131 THR A CA 1
ATOM 995 C C . THR A 1 131 ? 13.187 -0.463 2.498 1.00 79.88 131 THR A C 1
ATOM 997 O O . THR A 1 131 ? 13.808 -1.515 2.629 1.00 79.88 131 THR A O 1
ATOM 1000 N N . ASN A 1 132 ? 11.873 -0.431 2.270 1.00 84.88 132 ASN A N 1
ATOM 1001 C CA . ASN A 1 132 ? 11.065 -1.644 2.149 1.00 84.88 132 ASN A CA 1
ATOM 1002 C C . ASN A 1 132 ? 11.104 -2.227 0.737 1.00 84.88 132 ASN A C 1
ATOM 1004 O O . ASN A 1 132 ? 11.114 -3.443 0.591 1.00 84.88 132 ASN A O 1
ATOM 1008 N N . VAL A 1 133 ? 11.097 -1.376 -0.294 1.00 86.81 133 VAL A N 1
ATOM 1009 C CA . VAL A 1 133 ? 11.032 -1.810 -1.698 1.00 86.81 133 VAL A CA 1
ATOM 1010 C C . VAL A 1 133 ? 11.891 -0.901 -2.577 1.00 86.81 133 VAL A C 1
ATOM 1012 O O . VAL A 1 133 ? 11.813 0.329 -2.489 1.00 86.81 133 VAL A O 1
ATOM 1015 N N . LEU A 1 134 ? 12.686 -1.502 -3.466 1.00 88.75 134 LEU A N 1
ATOM 1016 C CA . LEU A 1 134 ? 13.390 -0.800 -4.536 1.00 88.75 134 LEU A CA 1
ATOM 1017 C C . LEU A 1 134 ? 12.641 -0.979 -5.861 1.00 88.75 134 LEU A C 1
ATOM 1019 O O . LEU A 1 134 ? 12.552 -2.081 -6.390 1.00 88.75 134 LEU A O 1
ATOM 1023 N N . ILE A 1 135 ? 12.166 0.119 -6.443 1.00 85.56 135 ILE A N 1
ATOM 1024 C CA . ILE A 1 135 ? 11.563 0.135 -7.776 1.00 85.56 135 ILE A CA 1
ATOM 1025 C C . ILE A 1 135 ? 12.645 0.418 -8.819 1.00 85.56 135 ILE A C 1
ATOM 1027 O O . ILE A 1 135 ? 13.267 1.484 -8.814 1.00 85.56 135 ILE A O 1
ATOM 1031 N N . ALA A 1 136 ? 12.857 -0.506 -9.748 1.00 81.06 136 ALA A N 1
ATOM 1032 C CA . ALA A 1 136 ? 13.822 -0.340 -10.825 1.00 81.06 136 ALA A CA 1
ATOM 1033 C C . ALA A 1 136 ? 13.224 -0.645 -12.202 1.00 81.06 136 ALA A C 1
ATOM 1035 O O . ALA A 1 136 ? 12.201 -1.315 -12.327 1.00 81.06 136 ALA A O 1
ATOM 1036 N N . GLN A 1 137 ? 13.860 -0.127 -13.254 1.00 75.00 137 GLN A N 1
ATOM 1037 C CA . GL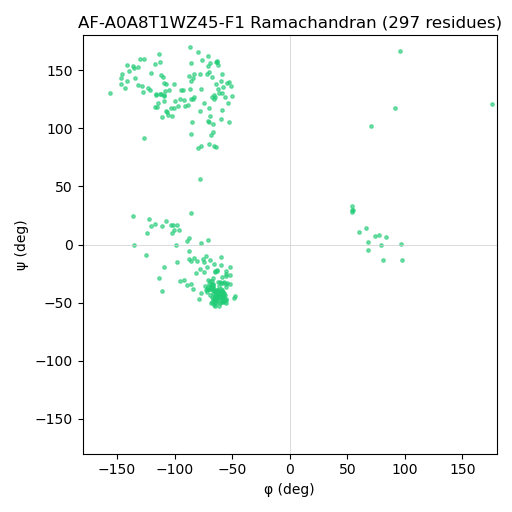N A 1 137 ? 13.506 -0.465 -14.640 1.00 75.00 137 GLN A CA 1
ATOM 1038 C C . GLN A 1 137 ? 14.325 -1.644 -15.173 1.00 75.00 137 GLN A C 1
ATOM 1040 O O . GLN A 1 137 ? 13.846 -2.403 -16.011 1.00 75.00 137 GLN A O 1
ATOM 1045 N N . ARG A 1 138 ? 15.559 -1.804 -14.684 1.00 71.06 138 ARG A N 1
ATOM 1046 C CA . ARG A 1 138 ? 16.484 -2.874 -15.069 1.00 71.06 138 ARG A CA 1
ATOM 1047 C C . ARG A 1 138 ? 17.225 -3.407 -13.836 1.00 71.06 138 ARG A C 1
ATOM 1049 O O . ARG A 1 138 ? 17.452 -2.627 -12.908 1.00 71.06 138 ARG A O 1
ATOM 1056 N N . PRO A 1 139 ? 17.603 -4.698 -13.816 1.00 76.81 139 PRO A N 1
ATOM 1057 C CA . PRO A 1 139 ? 18.352 -5.319 -12.723 1.00 76.81 139 PRO A CA 1
ATOM 1058 C C . PRO A 1 139 ? 19.845 -4.951 -12.788 1.00 76.81 139 PRO A C 1
ATOM 1060 O O . PRO A 1 139 ? 20.706 -5.816 -12.913 1.00 76.81 139 PRO A O 1
ATOM 1063 N N . GLU A 1 140 ? 20.160 -3.657 -12.780 1.00 74.38 140 GLU A N 1
ATOM 1064 C CA . GLU A 1 140 ? 21.530 -3.165 -12.937 1.00 74.38 140 GLU A CA 1
ATOM 1065 C C . GLU A 1 140 ? 21.832 -1.962 -12.034 1.00 74.38 140 GLU A C 1
ATOM 1067 O O . GLU A 1 140 ? 20.951 -1.183 -11.655 1.00 74.38 140 GLU A O 1
ATOM 1072 N N . GLY A 1 141 ? 23.118 -1.791 -11.719 1.00 79.38 141 GLY A N 1
ATOM 1073 C CA . GLY A 1 141 ? 23.655 -0.632 -11.013 1.00 79.38 141 GLY A CA 1
ATOM 1074 C C . GLY A 1 141 ? 23.813 -0.810 -9.501 1.00 79.38 141 GLY A C 1
ATOM 1075 O O . GLY A 1 141 ? 23.245 -1.701 -8.876 1.00 79.38 141 GLY A O 1
ATOM 1076 N N . ALA A 1 142 ? 24.560 0.113 -8.890 1.00 83.06 142 ALA A N 1
ATOM 1077 C CA . ALA A 1 142 ? 24.980 0.018 -7.488 1.00 83.06 142 ALA A CA 1
ATOM 1078 C C . ALA A 1 142 ? 23.816 -0.093 -6.484 1.00 83.06 142 ALA A C 1
ATOM 1080 O O . ALA A 1 142 ? 23.940 -0.757 -5.460 1.00 83.06 142 ALA A O 1
ATOM 1081 N N . LYS A 1 143 ? 22.668 0.540 -6.768 1.00 85.56 143 LYS A N 1
ATOM 1082 C CA . LYS A 1 143 ? 21.472 0.428 -5.915 1.00 85.56 143 LYS A CA 1
ATOM 1083 C C . LYS A 1 143 ? 20.818 -0.949 -5.996 1.00 85.56 143 LYS A C 1
ATOM 1085 O O . LYS A 1 143 ? 20.311 -1.413 -4.985 1.00 85.56 143 LYS A O 1
ATOM 1090 N N . TYR A 1 144 ? 20.816 -1.569 -7.177 1.00 83.88 144 TYR A N 1
ATOM 1091 C CA . TYR A 1 144 ? 20.289 -2.917 -7.371 1.00 83.88 144 TYR A CA 1
ATOM 1092 C C . TYR A 1 144 ? 21.142 -3.929 -6.605 1.00 83.88 144 TYR A C 1
ATOM 1094 O O . TYR A 1 144 ? 20.619 -4.665 -5.777 1.00 83.88 144 TYR A O 1
ATOM 1102 N N . GLU A 1 145 ? 22.461 -3.892 -6.809 1.00 83.12 145 GLU A N 1
ATOM 1103 C CA . GLU A 1 145 ? 23.411 -4.763 -6.107 1.00 83.12 145 GLU A CA 1
ATOM 1104 C C . GLU A 1 145 ? 23.309 -4.601 -4.587 1.00 83.12 145 GLU A C 1
ATOM 1106 O O . GLU A 1 145 ? 23.249 -5.588 -3.859 1.00 83.12 145 GLU A O 1
ATOM 1111 N N . ALA A 1 146 ? 23.218 -3.357 -4.106 1.00 81.31 146 ALA A N 1
ATOM 1112 C CA . ALA A 1 146 ? 23.035 -3.077 -2.689 1.00 81.31 146 ALA A CA 1
ATOM 1113 C C . ALA A 1 146 ? 21.679 -3.572 -2.161 1.00 81.31 146 ALA A C 1
ATOM 1115 O O . ALA A 1 146 ? 21.636 -4.112 -1.061 1.00 81.31 146 ALA A O 1
ATOM 1116 N N . ALA A 1 147 ? 20.585 -3.422 -2.911 1.00 82.12 147 ALA A N 1
ATOM 1117 C CA . ALA A 1 147 ? 19.280 -3.934 -2.499 1.00 82.12 147 ALA A CA 1
ATOM 1118 C C . ALA A 1 147 ? 19.283 -5.462 -2.385 1.00 82.12 147 ALA A C 1
ATOM 1120 O O . ALA A 1 147 ? 18.888 -5.987 -1.349 1.00 82.12 147 ALA A O 1
ATOM 1121 N N . VAL A 1 148 ? 19.824 -6.157 -3.390 1.00 79.81 148 VAL A N 1
ATOM 1122 C CA . VAL A 1 148 ? 19.966 -7.621 -3.378 1.00 79.81 148 VAL A CA 1
ATOM 1123 C C . VAL A 1 148 ? 20.846 -8.081 -2.215 1.00 79.81 148 VAL A C 1
ATOM 1125 O O . VAL A 1 148 ? 20.477 -9.004 -1.500 1.00 79.81 148 VAL A O 1
ATOM 1128 N N . ALA A 1 149 ? 21.976 -7.412 -1.970 1.00 76.00 149 ALA A N 1
ATOM 1129 C CA . ALA A 1 149 ? 22.875 -7.747 -0.864 1.00 76.00 149 ALA A CA 1
ATOM 1130 C C . ALA A 1 149 ? 22.269 -7.513 0.534 1.00 76.00 149 ALA A C 1
ATOM 1132 O O . ALA A 1 149 ? 22.816 -8.007 1.517 1.00 76.00 149 ALA A O 1
ATOM 1133 N N . ASN A 1 150 ? 21.185 -6.737 0.632 1.00 75.50 150 ASN A N 1
ATOM 1134 C CA . ASN A 1 150 ? 20.476 -6.443 1.880 1.00 75.50 150 A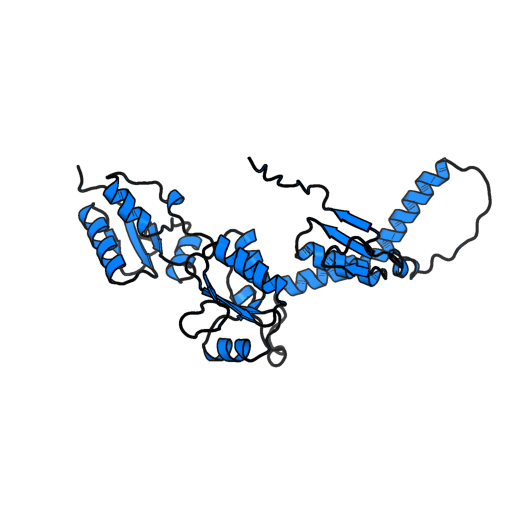SN A CA 1
ATOM 1135 C C . ASN A 1 150 ? 19.079 -7.089 1.931 1.00 75.50 150 ASN A C 1
ATOM 1137 O O . ASN A 1 150 ? 18.258 -6.664 2.741 1.00 75.50 150 ASN A O 1
ATOM 1141 N N . ASP A 1 151 ? 18.797 -8.065 1.060 1.00 76.69 151 ASP A N 1
ATOM 1142 C CA . ASP A 1 151 ? 17.504 -8.761 0.976 1.00 76.69 151 ASP A CA 1
ATOM 1143 C C . ASP A 1 151 ? 16.299 -7.811 0.796 1.00 76.69 151 ASP A C 1
ATOM 1145 O O . ASP A 1 151 ? 15.180 -8.096 1.223 1.00 76.69 151 ASP A O 1
ATOM 1149 N N . ILE A 1 152 ? 16.516 -6.659 0.150 1.00 78.94 152 ILE A N 1
ATOM 1150 C CA . ILE A 1 152 ? 15.461 -5.695 -0.170 1.00 78.94 152 ILE A CA 1
ATOM 1151 C C . ILE A 1 152 ? 14.809 -6.118 -1.494 1.00 78.94 152 ILE A C 1
ATOM 1153 O O . ILE A 1 152 ? 15.510 -6.215 -2.509 1.00 78.94 152 ILE A O 1
ATOM 1157 N N . PRO A 1 153 ? 13.477 -6.304 -1.536 1.00 78.00 153 PRO A N 1
ATOM 1158 C CA . PRO A 1 153 ? 12.754 -6.600 -2.766 1.00 78.00 153 PRO A CA 1
ATOM 1159 C C . PRO A 1 153 ? 13.033 -5.566 -3.864 1.00 78.00 153 PRO A C 1
ATOM 1161 O O . PRO A 1 153 ? 12.764 -4.372 -3.699 1.00 78.00 153 PRO A O 1
ATOM 1164 N N . VAL A 1 154 ? 13.544 -6.033 -5.007 1.00 82.94 154 VAL A N 1
ATOM 1165 C CA . VAL A 1 154 ? 13.719 -5.217 -6.215 1.00 82.94 154 VAL A CA 1
ATOM 1166 C C . VAL A 1 154 ? 12.606 -5.541 -7.199 1.00 82.94 154 VAL A C 1
ATOM 1168 O O . VAL A 1 154 ? 12.603 -6.614 -7.799 1.00 82.94 154 VAL A O 1
ATOM 1171 N N . VAL A 1 155 ? 11.697 -4.595 -7.412 1.00 82.75 155 VAL A N 1
ATOM 1172 C CA . VAL A 1 155 ? 10.516 -4.769 -8.263 1.00 82.75 155 VAL A CA 1
ATOM 1173 C C . VAL A 1 155 ? 10.520 -3.826 -9.458 1.00 82.75 155 VAL A C 1
ATOM 1175 O O . VAL A 1 155 ? 11.102 -2.741 -9.433 1.00 82.75 155 VAL A O 1
ATOM 1178 N N . HIS A 1 156 ? 9.822 -4.218 -10.519 1.00 82.19 156 HIS A N 1
ATOM 1179 C CA . HIS A 1 156 ? 9.544 -3.336 -11.644 1.00 82.19 156 HIS A CA 1
ATOM 1180 C C . HIS A 1 156 ? 8.532 -2.241 -11.260 1.00 82.19 156 HIS A C 1
ATOM 1182 O O . HIS A 1 156 ? 7.647 -2.469 -10.436 1.00 82.19 156 HIS A O 1
ATOM 1188 N N . VAL A 1 157 ? 8.562 -1.082 -11.932 1.00 78.38 157 VAL A N 1
ATOM 1189 C CA . VAL A 1 157 ? 7.584 0.017 -11.721 1.00 78.38 157 VAL A CA 1
ATOM 1190 C C . VAL A 1 157 ? 6.120 -0.418 -11.892 1.00 78.38 157 VAL A C 1
ATOM 1192 O O . VAL A 1 157 ? 5.209 0.165 -11.310 1.00 78.38 157 VAL A O 1
ATOM 1195 N N . ALA A 1 158 ? 5.892 -1.508 -12.629 1.00 76.44 158 ALA A N 1
ATOM 1196 C CA . ALA A 1 158 ? 4.583 -2.142 -12.773 1.00 76.44 158 ALA A CA 1
ATOM 1197 C C . ALA A 1 158 ? 3.967 -2.594 -11.437 1.00 76.44 158 ALA A C 1
ATOM 1199 O O . ALA A 1 158 ? 2.744 -2.588 -11.332 1.00 76.44 158 ALA A O 1
ATOM 1200 N N . TRP A 1 159 ? 4.780 -2.924 -10.428 1.00 83.81 159 TRP A N 1
ATOM 1201 C CA . TRP A 1 159 ? 4.301 -3.261 -9.086 1.00 83.81 159 TRP A CA 1
ATOM 1202 C C . TRP A 1 159 ? 3.504 -2.110 -8.475 1.00 83.81 159 TRP A C 1
ATOM 1204 O O . TRP A 1 159 ? 2.368 -2.302 -8.052 1.00 83.81 159 TRP A O 1
ATOM 1214 N N . LEU A 1 160 ? 4.055 -0.890 -8.521 1.00 80.88 160 LEU A N 1
ATOM 1215 C CA . LEU A 1 160 ? 3.384 0.293 -7.987 1.00 80.88 160 LEU A CA 1
ATOM 1216 C C . LEU A 1 160 ? 2.038 0.500 -8.685 1.00 80.88 160 LEU A C 1
ATOM 1218 O O . LEU A 1 160 ? 1.018 0.650 -8.022 1.00 80.88 160 LEU A O 1
ATOM 1222 N N . TYR A 1 161 ? 2.011 0.440 -10.016 1.00 80.00 161 TYR A N 1
ATOM 1223 C CA . TYR A 1 161 ? 0.762 0.586 -10.763 1.00 80.00 161 TYR A CA 1
ATOM 1224 C C . TYR A 1 161 ? -0.253 -0.519 -10.451 1.00 80.00 161 TYR A C 1
ATOM 1226 O O . TYR A 1 161 ? -1.435 -0.215 -10.321 1.00 80.00 161 TYR A O 1
ATOM 1234 N N . ALA A 1 162 ? 0.187 -1.767 -10.277 1.00 73.44 162 ALA A N 1
ATOM 1235 C CA . ALA A 1 162 ? -0.689 -2.870 -9.895 1.00 73.44 162 ALA A CA 1
ATOM 1236 C C . ALA A 1 162 ? -1.291 -2.662 -8.498 1.00 73.44 162 ALA A C 1
ATOM 1238 O O . ALA A 1 162 ? -2.487 -2.897 -8.318 1.00 73.44 162 ALA A O 1
ATOM 1239 N N . CYS A 1 163 ? -0.504 -2.161 -7.539 1.00 79.44 163 CYS A N 1
ATOM 1240 C CA . CYS A 1 163 ? -1.008 -1.804 -6.215 1.00 79.44 163 CYS A CA 1
ATOM 1241 C C . CYS A 1 163 ? -2.123 -0.752 -6.309 1.00 79.44 163 CYS A C 1
ATOM 1243 O O . CYS A 1 163 ? -3.185 -0.892 -5.702 1.00 79.44 163 CYS A O 1
ATOM 1245 N N . LEU A 1 164 ? -1.906 0.290 -7.119 1.00 82.94 164 LEU A N 1
ATOM 1246 C CA . LEU A 1 164 ? -2.875 1.373 -7.295 1.00 82.94 164 LEU A CA 1
ATOM 1247 C C . LEU A 1 164 ? -4.126 0.936 -8.065 1.00 82.94 164 LEU A C 1
ATOM 1249 O O . LEU A 1 164 ? -5.229 1.351 -7.722 1.00 82.94 164 LEU A O 1
ATOM 1253 N N . GLU A 1 165 ? -3.986 0.098 -9.088 1.00 77.19 165 GLU A N 1
ATOM 1254 C CA . GLU A 1 165 ? -5.118 -0.384 -9.884 1.00 77.19 165 GLU A CA 1
ATOM 1255 C C . GLU A 1 165 ? -6.013 -1.326 -9.073 1.00 77.19 165 GLU A C 1
ATOM 1257 O O . GLU A 1 165 ? -7.237 -1.198 -9.098 1.00 77.19 165 GLU A O 1
ATOM 1262 N N . ARG A 1 166 ? -5.407 -2.245 -8.315 1.00 77.88 166 ARG A N 1
ATOM 1263 C CA . ARG A 1 166 ? -6.140 -3.233 -7.514 1.00 77.88 166 ARG A CA 1
ATOM 1264 C C . ARG A 1 166 ? -6.595 -2.687 -6.152 1.00 77.88 166 ARG A C 1
ATOM 1266 O O . ARG A 1 166 ? -7.387 -3.344 -5.488 1.00 77.88 166 ARG A O 1
ATOM 1273 N N . GLN A 1 167 ? -6.097 -1.516 -5.735 1.00 82.25 167 GLN A N 1
ATOM 1274 C CA . GLN A 1 167 ? -6.293 -0.935 -4.394 1.00 82.25 167 GLN A CA 1
ATOM 1275 C C . GLN A 1 167 ? -5.892 -1.887 -3.248 1.00 82.25 167 GLN A C 1
ATOM 1277 O O . GLN A 1 167 ? -6.427 -1.818 -2.145 1.00 82.25 167 GLN A O 1
ATOM 1282 N N . ILE A 1 168 ? -4.923 -2.767 -3.507 1.00 80.06 168 ILE A N 1
ATOM 1283 C CA . ILE A 1 168 ? -4.339 -3.707 -2.543 1.00 80.06 168 ILE A CA 1
ATOM 1284 C C . ILE A 1 168 ? -2.824 -3.711 -2.716 1.00 80.06 168 ILE A C 1
ATOM 1286 O O . ILE A 1 168 ? -2.329 -3.439 -3.807 1.00 80.06 168 ILE A O 1
ATOM 1290 N N . LEU A 1 169 ? -2.080 -4.047 -1.665 1.00 82.50 169 LEU A N 1
ATOM 1291 C CA . LEU A 1 169 ? -0.640 -4.246 -1.791 1.00 82.50 169 LEU A CA 1
ATOM 1292 C C . LEU A 1 169 ? -0.379 -5.520 -2.610 1.00 82.50 169 LEU A C 1
ATOM 1294 O O . LEU A 1 169 ? -0.680 -6.621 -2.149 1.00 82.50 169 LEU A O 1
ATOM 1298 N N . ALA A 1 170 ? 0.135 -5.361 -3.830 1.00 75.62 170 ALA A N 1
ATOM 1299 C CA . ALA A 1 170 ? 0.498 -6.476 -4.695 1.00 75.62 170 ALA A CA 1
ATOM 1300 C C . ALA A 1 170 ? 1.731 -7.203 -4.149 1.00 75.62 170 ALA A C 1
ATOM 1302 O O . ALA A 1 170 ? 2.613 -6.579 -3.557 1.00 75.62 170 ALA A O 1
ATOM 1303 N N . ASP A 1 171 ? 1.799 -8.511 -4.386 1.00 73.94 171 ASP A N 1
ATOM 1304 C CA . ASP A 1 171 ? 2.962 -9.297 -3.999 1.00 73.94 171 ASP A CA 1
ATOM 1305 C C . ASP A 1 171 ? 4.184 -8.859 -4.812 1.00 73.94 171 ASP A C 1
ATOM 1307 O O . ASP A 1 171 ? 4.147 -8.801 -6.044 1.00 73.94 171 ASP A O 1
ATOM 1311 N N . GLU A 1 172 ? 5.263 -8.503 -4.125 1.00 76.50 172 GLU A N 1
ATOM 1312 C CA . GLU A 1 172 ? 6.496 -8.023 -4.733 1.00 76.50 172 GLU A CA 1
ATOM 1313 C C . GLU A 1 172 ? 7.098 -9.101 -5.638 1.00 76.50 172 GLU A C 1
ATOM 1315 O O . GLU A 1 172 ? 7.603 -8.772 -6.713 1.00 76.50 172 GLU A O 1
ATOM 1320 N N . GLU A 1 173 ? 6.969 -10.380 -5.255 1.00 70.44 173 GLU A N 1
ATOM 1321 C CA . GLU A 1 173 ? 7.474 -11.535 -6.006 1.00 70.44 173 GLU A CA 1
ATOM 1322 C C . GLU A 1 173 ? 6.934 -11.610 -7.444 1.00 70.44 173 GLU A C 1
ATOM 1324 O O . GLU A 1 173 ? 7.669 -12.009 -8.352 1.00 70.44 173 GLU A O 1
ATOM 1329 N N . GLU A 1 174 ? 5.696 -11.153 -7.689 1.00 68.50 174 GLU A N 1
ATOM 1330 C CA . GLU A 1 174 ? 5.088 -11.103 -9.032 1.00 68.50 174 GLU A CA 1
ATOM 1331 C C . GLU A 1 174 ? 5.851 -10.166 -9.990 1.00 68.50 174 GLU A C 1
ATOM 1333 O O . GLU A 1 174 ? 5.764 -10.308 -11.216 1.00 68.50 174 GLU A O 1
ATOM 1338 N N . PHE A 1 175 ? 6.602 -9.210 -9.439 1.00 74.69 175 PHE A N 1
ATOM 1339 C CA . PHE A 1 175 ? 7.233 -8.113 -10.168 1.00 74.69 175 PHE A CA 1
ATOM 1340 C C . PHE A 1 175 ? 8.749 -8.034 -9.961 1.00 74.69 175 PHE A C 1
ATOM 1342 O O . PHE A 1 175 ? 9.356 -7.046 -10.387 1.00 74.69 175 PHE A O 1
ATOM 1349 N N . VAL A 1 176 ? 9.369 -9.041 -9.334 1.00 73.75 176 VAL A N 1
ATOM 1350 C CA . VAL A 1 176 ? 10.813 -9.043 -9.058 1.00 73.75 176 VAL A CA 1
ATOM 1351 C C . VAL A 1 176 ? 11.632 -9.004 -10.348 1.00 73.75 176 VAL A C 1
ATOM 1353 O O . VAL A 1 176 ? 11.400 -9.772 -11.285 1.00 73.75 176 VAL A O 1
ATOM 1356 N N . LEU A 1 177 ? 12.642 -8.135 -10.375 1.00 69.12 177 LEU A N 1
ATOM 1357 C CA . LEU A 1 177 ? 13.637 -8.086 -11.444 1.00 69.12 177 LEU A CA 1
ATOM 1358 C C . LEU A 1 177 ? 14.796 -9.037 -11.127 1.00 69.12 177 LEU A C 1
ATOM 1360 O O . LEU A 1 177 ? 15.473 -8.865 -10.118 1.00 69.12 177 LEU A O 1
ATOM 1364 N N . ARG A 1 178 ? 15.040 -10.023 -12.000 1.00 62.88 178 ARG A N 1
ATOM 1365 C CA . ARG A 1 178 ? 16.160 -10.976 -11.889 1.00 62.88 178 ARG A CA 1
ATOM 1366 C C . ARG A 1 178 ? 17.182 -10.757 -13.014 1.00 62.88 178 ARG A C 1
ATOM 1368 O O . ARG A 1 178 ? 16.762 -10.414 -14.121 1.00 62.88 178 ARG A O 1
ATOM 1375 N N . PRO A 1 179 ? 18.494 -10.961 -12.779 1.00 57.44 179 PRO A N 1
ATOM 1376 C CA . PRO A 1 179 ? 19.508 -10.872 -13.826 1.00 57.44 179 PRO A CA 1
ATOM 1377 C C . PRO A 1 179 ? 19.340 -12.004 -14.847 1.00 57.44 179 PRO A C 1
ATOM 1379 O O . PRO A 1 179 ? 19.041 -13.142 -14.484 1.00 57.44 179 PRO A O 1
ATOM 1382 N N . GLU A 1 180 ? 19.601 -11.718 -16.123 1.00 49.06 180 GLU A N 1
ATOM 1383 C CA . GLU A 1 180 ? 19.490 -12.686 -17.227 1.00 49.06 180 GLU A CA 1
ATOM 1384 C C . GLU A 1 180 ? 20.408 -13.918 -17.063 1.00 49.06 180 GLU A C 1
ATOM 1386 O O . GLU A 1 180 ? 20.146 -14.956 -17.660 1.00 49.06 180 GLU A O 1
ATOM 1391 N N . SER A 1 181 ? 21.439 -13.881 -16.215 1.00 45.22 181 SER A N 1
ATOM 1392 C CA . SER A 1 181 ? 22.344 -15.019 -15.980 1.00 45.22 181 SER A CA 1
ATOM 1393 C C . SER A 1 181 ? 21.756 -16.152 -15.123 1.00 45.22 181 SER A C 1
ATOM 1395 O O . SER A 1 181 ? 22.302 -17.251 -15.124 1.00 45.22 181 SER A O 1
ATOM 1397 N N . GLU A 1 182 ? 20.643 -15.923 -14.419 1.00 46.22 182 GLU A N 1
ATOM 1398 C CA . GLU A 1 182 ? 19.870 -16.971 -13.723 1.00 46.22 182 GLU A CA 1
ATOM 1399 C C . GLU A 1 182 ? 18.596 -17.379 -14.495 1.00 46.22 182 GLU A C 1
ATOM 1401 O O . GLU A 1 182 ? 17.743 -18.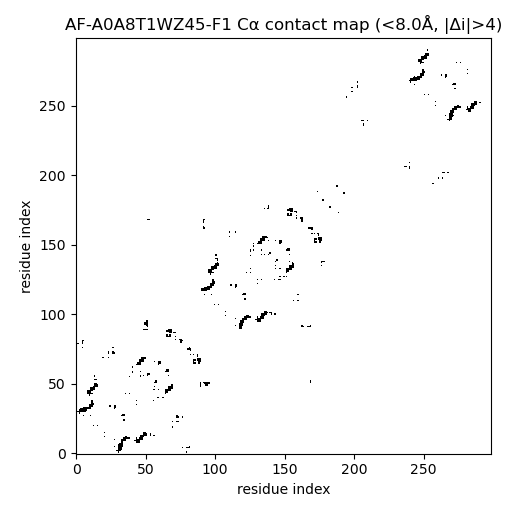110 -13.986 1.00 46.22 182 GLU A O 1
ATOM 1406 N N . SER A 1 183 ? 18.458 -16.922 -15.746 1.00 36.88 183 SER A N 1
ATOM 1407 C CA . SER A 1 183 ? 17.270 -17.139 -16.584 1.00 36.88 183 SER A CA 1
ATOM 1408 C C . SER A 1 183 ? 17.158 -18.540 -17.202 1.00 36.88 183 SER A C 1
ATOM 1410 O O . SER A 1 183 ? 16.170 -18.823 -17.874 1.00 36.88 183 SER A O 1
ATOM 1412 N N . ASP A 1 184 ? 18.095 -19.452 -16.925 1.00 36.41 184 ASP A N 1
ATOM 1413 C CA . ASP A 1 184 ? 18.094 -20.798 -17.519 1.00 36.41 184 ASP A CA 1
ATOM 1414 C C . ASP A 1 184 ? 17.277 -21.846 -16.738 1.00 36.41 184 ASP A C 1
ATOM 1416 O O . ASP A 1 184 ? 17.274 -23.026 -17.094 1.00 36.41 184 ASP A O 1
ATOM 1420 N N . LYS A 1 185 ? 16.544 -21.457 -15.679 1.00 34.22 185 LYS A N 1
ATOM 1421 C CA . LYS A 1 185 ? 15.631 -22.389 -14.979 1.00 34.22 185 LYS A CA 1
ATOM 1422 C C . LYS A 1 185 ? 14.235 -21.891 -14.616 1.00 34.22 185 LYS A C 1
ATOM 1424 O O . LYS A 1 185 ? 13.462 -22.705 -14.119 1.00 34.22 185 LYS A O 1
ATOM 1429 N N . MET A 1 186 ? 13.828 -20.654 -14.905 1.00 31.94 186 MET A N 1
ATOM 1430 C CA . MET A 1 186 ? 12.398 -20.324 -14.802 1.00 31.94 186 MET A CA 1
ATOM 1431 C C . MET A 1 186 ? 11.993 -19.133 -15.668 1.00 31.94 186 MET A C 1
ATOM 1433 O O . MET A 1 186 ? 12.638 -18.091 -15.677 1.00 31.94 186 MET A O 1
ATOM 1437 N N . GLN A 1 187 ? 10.918 -19.356 -16.419 1.00 31.88 187 GLN A N 1
ATOM 1438 C CA . GLN A 1 187 ? 10.402 -18.521 -17.499 1.00 31.88 187 GLN A CA 1
ATOM 1439 C C . GLN A 1 187 ? 9.936 -17.121 -17.051 1.00 31.88 187 GLN A C 1
ATOM 1441 O O . GLN A 1 187 ? 9.595 -16.937 -15.880 1.00 31.88 187 GLN A O 1
ATOM 1446 N N . PRO A 1 188 ? 9.872 -16.139 -17.980 1.00 31.73 188 PRO A N 1
ATOM 1447 C CA . PRO A 1 188 ? 9.278 -14.822 -17.732 1.00 31.73 188 PRO A CA 1
ATOM 1448 C C . PRO A 1 188 ? 7.873 -14.948 -17.127 1.00 31.73 188 PRO A C 1
ATOM 1450 O O . PRO A 1 188 ? 7.070 -15.761 -17.584 1.00 31.73 188 PRO A O 1
ATOM 1453 N N . THR A 1 189 ? 7.565 -14.136 -16.111 1.00 46.62 189 THR A N 1
ATOM 1454 C CA . THR A 1 189 ? 6.257 -14.147 -15.440 1.00 46.62 189 THR A CA 1
ATOM 1455 C C . THR A 1 189 ? 5.112 -14.016 -16.449 1.00 46.62 189 THR A C 1
ATOM 1457 O O . THR A 1 189 ? 5.179 -13.241 -17.409 1.00 46.62 189 THR A O 1
ATOM 1460 N N . HIS A 1 190 ? 4.040 -14.781 -16.217 1.00 42.41 190 HIS A N 1
ATOM 1461 C CA . HIS A 1 190 ? 2.910 -14.976 -17.136 1.00 42.41 190 HIS A CA 1
ATOM 1462 C C . HIS A 1 190 ? 2.291 -13.659 -17.637 1.00 42.41 190 HIS A C 1
ATOM 1464 O O . HIS A 1 190 ? 1.740 -13.615 -18.728 1.00 42.41 190 HIS A O 1
ATOM 1470 N N . ILE A 1 191 ? 2.400 -12.563 -16.881 1.00 40.41 191 ILE A N 1
ATOM 1471 C CA . ILE A 1 191 ? 1.852 -11.248 -17.244 1.00 40.41 191 ILE A CA 1
ATOM 1472 C C . ILE A 1 191 ? 2.742 -10.525 -18.261 1.00 40.41 191 ILE A C 1
ATOM 1474 O O . ILE A 1 191 ? 2.236 -10.032 -19.262 1.00 40.41 191 ILE A O 1
ATOM 1478 N N . ALA A 1 192 ? 4.063 -10.483 -18.061 1.00 38.81 192 ALA A N 1
ATOM 1479 C CA . ALA A 1 192 ? 4.982 -9.868 -19.022 1.00 38.81 192 ALA A CA 1
ATOM 1480 C C . ALA A 1 192 ? 5.118 -10.710 -20.301 1.00 38.81 192 ALA A C 1
ATOM 1482 O O . ALA A 1 192 ? 5.327 -10.154 -21.381 1.00 38.81 192 ALA A O 1
ATOM 1483 N N . ALA A 1 193 ? 4.982 -12.034 -20.178 1.00 43.34 193 ALA A N 1
ATOM 1484 C CA . ALA A 1 193 ? 4.894 -12.952 -21.307 1.00 43.34 193 ALA A CA 1
ATOM 1485 C C . ALA A 1 193 ? 3.584 -12.751 -22.083 1.00 43.34 193 ALA A C 1
ATOM 1487 O O . ALA A 1 193 ? 3.635 -12.511 -23.285 1.00 43.34 193 ALA A O 1
ATOM 1488 N N . LYS A 1 194 ? 2.433 -12.721 -21.395 1.00 46.88 194 LYS A N 1
ATOM 1489 C CA . LYS A 1 194 ? 1.126 -12.482 -22.018 1.00 46.88 194 LYS A CA 1
ATOM 1490 C C . LYS A 1 194 ? 1.024 -11.097 -22.651 1.00 46.88 194 LYS A C 1
ATOM 1492 O O . LYS A 1 194 ? 0.572 -10.987 -23.773 1.00 46.88 194 LYS A O 1
ATOM 1497 N N . LEU A 1 195 ? 1.548 -10.047 -22.018 1.00 46.34 195 LEU A N 1
ATOM 1498 C CA . LEU A 1 195 ? 1.536 -8.698 -22.598 1.00 46.34 195 LEU A CA 1
ATOM 1499 C C . LEU A 1 195 ? 2.436 -8.583 -23.842 1.00 46.34 195 LEU A C 1
ATOM 1501 O O . LEU A 1 195 ? 2.153 -7.802 -24.749 1.00 46.34 195 LEU A O 1
ATOM 1505 N N . ARG A 1 196 ? 3.536 -9.349 -23.901 1.00 52.22 196 ARG A N 1
ATOM 1506 C CA . ARG A 1 196 ? 4.356 -9.458 -25.118 1.00 52.22 196 ARG A CA 1
ATOM 1507 C C . ARG A 1 196 ? 3.649 -10.273 -26.191 1.00 52.22 196 ARG A C 1
ATOM 1509 O O . ARG A 1 196 ? 3.705 -9.853 -27.339 1.00 52.22 196 ARG A O 1
ATOM 1516 N N . GLN A 1 197 ? 2.994 -11.365 -25.808 1.00 55.94 197 GLN A N 1
ATOM 1517 C CA . GLN A 1 197 ? 2.249 -12.236 -26.706 1.00 55.94 197 GLN A CA 1
ATOM 1518 C C . GLN A 1 197 ? 1.037 -11.514 -27.305 1.00 55.94 197 GLN A C 1
ATOM 1520 O O . GLN A 1 197 ? 0.949 -11.438 -28.520 1.00 55.94 197 GLN A O 1
ATOM 1525 N N . ASP A 1 198 ? 0.194 -10.876 -26.490 1.00 55.16 198 ASP A N 1
ATOM 1526 C CA . ASP A 1 198 ? -0.959 -10.085 -26.939 1.00 55.16 198 ASP A CA 1
ATOM 1527 C C . ASP A 1 198 ? -0.506 -8.973 -27.906 1.00 55.16 198 ASP A C 1
ATOM 1529 O O . ASP A 1 198 ? -1.113 -8.750 -28.950 1.00 55.16 198 ASP A O 1
ATOM 1533 N N . ALA A 1 199 ? 0.614 -8.298 -27.610 1.00 57.00 199 ALA A N 1
ATOM 1534 C CA . ALA A 1 199 ? 1.188 -7.294 -28.508 1.00 57.00 199 ALA A CA 1
ATOM 1535 C C . ALA A 1 199 ? 1.749 -7.898 -29.809 1.00 57.00 199 ALA A C 1
ATOM 1537 O O . ALA A 1 199 ? 1.686 -7.251 -30.849 1.00 57.00 199 ALA A O 1
ATOM 1538 N N . GLN A 1 200 ? 2.320 -9.103 -29.761 1.00 61.47 200 GLN A N 1
ATOM 1539 C CA . GLN A 1 200 ? 2.832 -9.813 -30.936 1.00 61.47 200 GLN A CA 1
ATOM 1540 C C . GLN A 1 200 ? 1.698 -10.346 -31.817 1.00 61.47 200 GLN A C 1
ATOM 1542 O O . GLN A 1 200 ? 1.798 -10.230 -33.032 1.00 61.47 200 GLN A O 1
ATOM 1547 N N . GLU A 1 201 ? 0.619 -10.860 -31.227 1.00 68.62 201 GLU A N 1
ATOM 1548 C CA . GLU A 1 201 ? -0.583 -11.317 -31.931 1.00 68.62 201 GLU A CA 1
ATOM 1549 C C . GLU A 1 201 ? -1.278 -10.145 -32.639 1.00 68.62 201 GLU A C 1
ATOM 1551 O O . GLU A 1 201 ? -1.539 -10.218 -33.835 1.00 68.62 201 GLU A O 1
ATOM 1556 N N . LEU A 1 202 ? -1.457 -9.005 -31.959 1.00 64.75 202 LEU A N 1
ATOM 1557 C CA . LEU A 1 202 ? -2.003 -7.788 -32.577 1.00 64.75 202 LEU A CA 1
ATOM 1558 C C . LEU A 1 202 ? -1.136 -7.255 -33.726 1.00 64.75 202 LEU A C 1
ATOM 1560 O O . LEU A 1 202 ? -1.678 -6.840 -34.747 1.00 64.75 202 LEU A O 1
ATOM 1564 N N . VAL A 1 203 ? 0.195 -7.260 -33.576 1.00 66.88 203 VAL A N 1
ATOM 1565 C CA . VAL A 1 203 ? 1.122 -6.862 -34.652 1.00 66.88 203 VAL A CA 1
ATOM 1566 C C . VAL A 1 203 ? 1.073 -7.853 -35.819 1.00 66.88 203 VAL A C 1
ATOM 1568 O O . VAL A 1 203 ? 1.143 -7.428 -36.967 1.00 66.88 203 VAL A O 1
ATOM 1571 N N . ALA A 1 204 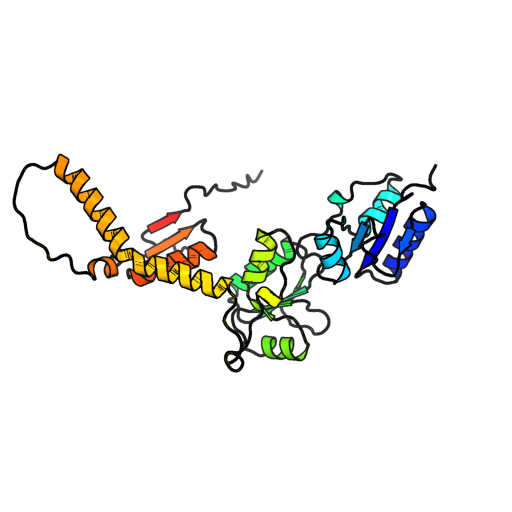? 0.920 -9.152 -35.552 1.00 71.75 204 ALA A N 1
ATOM 1572 C CA . ALA A 1 204 ? 0.785 -10.172 -36.590 1.00 71.75 204 ALA A CA 1
ATOM 1573 C C . ALA A 1 204 ? -0.550 -10.069 -37.352 1.00 71.75 204 ALA A C 1
ATOM 1575 O O . ALA A 1 204 ? -0.593 -10.352 -38.548 1.00 71.75 204 ALA A O 1
ATOM 1576 N N . ASP A 1 205 ? -1.615 -9.615 -36.686 1.00 74.56 205 ASP A N 1
ATOM 1577 C CA . ASP A 1 205 ? -2.948 -9.441 -37.273 1.00 74.56 205 ASP A CA 1
ATOM 1578 C C . ASP A 1 205 ? -3.143 -8.087 -37.984 1.00 74.56 205 ASP A C 1
ATOM 1580 O O . ASP A 1 205 ? -4.091 -7.927 -38.764 1.00 74.56 205 ASP A O 1
ATOM 1584 N N . LEU A 1 206 ? -2.247 -7.113 -37.769 1.00 68.88 206 LEU A N 1
ATOM 1585 C CA . LEU A 1 206 ? -2.290 -5.784 -38.399 1.00 68.88 206 LEU A CA 1
ATOM 1586 C C . LEU A 1 206 ? -2.507 -5.810 -39.923 1.00 68.88 206 LEU A C 1
ATOM 1588 O O . LEU A 1 206 ? -3.380 -5.067 -40.386 1.00 68.88 206 LEU A O 1
ATOM 1592 N N . PRO A 1 207 ? -1.810 -6.651 -40.716 1.00 70.69 207 PRO A N 1
ATOM 1593 C CA . PRO A 1 207 ? -1.989 -6.678 -42.167 1.00 70.69 207 PRO A CA 1
ATOM 1594 C C . PRO A 1 207 ? -3.438 -6.996 -42.558 1.00 70.69 207 PRO A C 1
ATOM 1596 O O . PRO A 1 207 ? -4.013 -6.371 -43.449 1.00 70.69 207 PRO A O 1
ATOM 1599 N N . GLN A 1 208 ? -4.077 -7.929 -41.844 1.00 74.88 208 GLN A N 1
ATOM 1600 C CA . GLN A 1 208 ? -5.458 -8.336 -42.110 1.00 74.88 208 GLN A CA 1
ATOM 1601 C C . GLN A 1 208 ? -6.466 -7.271 -41.669 1.00 74.88 208 GLN A C 1
ATOM 1603 O O . GLN A 1 208 ? -7.484 -7.067 -42.336 1.00 74.88 208 GLN A O 1
ATOM 1608 N N . ILE A 1 209 ? -6.190 -6.567 -40.569 1.00 75.31 209 ILE A N 1
ATOM 1609 C CA . ILE A 1 209 ? -7.022 -5.459 -40.083 1.00 75.31 209 ILE A CA 1
ATOM 1610 C C . ILE A 1 209 ? -7.010 -4.300 -41.092 1.00 75.31 209 ILE A C 1
ATOM 1612 O O . ILE A 1 209 ? -8.076 -3.797 -41.455 1.00 75.31 209 ILE A O 1
ATOM 1616 N N . VAL A 1 210 ? -5.831 -3.922 -41.597 1.00 70.69 210 VAL A N 1
ATOM 1617 C CA . VAL A 1 210 ? -5.670 -2.854 -42.599 1.00 70.69 210 VAL A CA 1
ATOM 1618 C C . VAL A 1 210 ? -6.348 -3.231 -43.919 1.00 70.69 210 VAL A C 1
ATOM 1620 O O . VAL A 1 210 ? -7.121 -2.430 -44.451 1.00 70.69 210 VAL A O 1
ATOM 1623 N N . LYS A 1 211 ? -6.155 -4.468 -44.405 1.00 73.00 211 LYS A N 1
ATOM 1624 C CA . LYS A 1 211 ? -6.828 -4.976 -45.615 1.00 73.00 211 LYS A CA 1
ATOM 1625 C C . LYS A 1 211 ? -8.355 -4.936 -45.484 1.00 73.00 211 LYS A C 1
ATOM 1627 O O . LYS A 1 211 ? -9.039 -4.459 -46.390 1.00 73.00 211 LYS A O 1
ATOM 1632 N N . ARG A 1 212 ? -8.910 -5.366 -44.341 1.00 77.06 212 ARG A N 1
ATOM 1633 C CA . ARG A 1 212 ? -10.362 -5.299 -44.073 1.00 77.06 212 ARG A CA 1
ATOM 1634 C C . ARG A 1 212 ? -10.885 -3.864 -44.045 1.00 77.06 212 ARG A C 1
ATOM 1636 O O . ARG A 1 212 ? -11.932 -3.600 -44.630 1.00 77.06 212 ARG A O 1
ATOM 1643 N N . TYR A 1 213 ? -10.163 -2.944 -43.407 1.00 69.75 213 TYR A N 1
ATOM 1644 C CA . TYR A 1 213 ? -10.553 -1.534 -43.350 1.00 69.75 213 TYR A CA 1
ATOM 1645 C C . TYR A 1 213 ? -10.555 -0.877 -44.738 1.00 69.75 213 TYR A C 1
ATOM 1647 O O . TYR A 1 213 ? -11.545 -0.255 -45.118 1.00 69.75 213 TYR A O 1
ATOM 1655 N N . ARG A 1 214 ? -9.493 -1.066 -45.536 1.00 70.12 214 ARG A N 1
ATOM 1656 C CA . ARG A 1 214 ? -9.407 -0.525 -46.906 1.00 70.12 214 ARG A CA 1
ATOM 1657 C C . ARG A 1 214 ? -10.479 -1.111 -47.824 1.00 70.12 214 ARG A C 1
ATOM 1659 O O . ARG A 1 214 ? -11.061 -0.377 -48.618 1.00 70.12 214 ARG A O 1
ATOM 1666 N N . ARG A 1 215 ? -10.782 -2.407 -47.691 1.00 70.69 215 ARG A N 1
ATOM 1667 C CA . ARG A 1 215 ? -11.880 -3.052 -48.424 1.00 70.69 215 ARG A CA 1
ATOM 1668 C C . ARG A 1 215 ? -13.235 -2.443 -48.062 1.00 70.69 215 ARG A C 1
ATOM 1670 O O . ARG A 1 215 ? -13.975 -2.081 -48.966 1.00 70.69 215 ARG A O 1
ATOM 1677 N N . SER A 1 216 ? -13.504 -2.250 -46.770 1.00 70.81 216 SER A N 1
ATOM 1678 C CA . SER A 1 216 ? -14.730 -1.595 -46.298 1.00 70.81 216 SER A CA 1
ATOM 1679 C C . SER A 1 216 ? -14.858 -0.163 -46.828 1.00 70.81 216 SER A C 1
ATOM 1681 O O . SER A 1 216 ? -15.938 0.222 -47.252 1.00 70.81 216 SER A O 1
ATOM 1683 N N . GLN A 1 217 ? -13.764 0.607 -46.860 1.00 66.25 217 GLN A N 1
ATOM 1684 C CA . GLN A 1 217 ? -13.739 1.968 -47.416 1.00 66.25 217 GLN A CA 1
ATOM 1685 C C . GLN A 1 217 ? -13.935 1.995 -48.943 1.00 66.25 217 GLN A C 1
ATOM 1687 O O . GLN A 1 217 ? -14.584 2.896 -49.466 1.00 66.25 217 GLN A O 1
ATOM 1692 N N . ARG A 1 218 ? -13.389 1.014 -49.678 1.00 65.94 218 ARG A N 1
ATOM 1693 C CA . ARG A 1 218 ? -13.610 0.867 -51.129 1.00 65.94 218 ARG A CA 1
ATOM 1694 C C . ARG A 1 218 ? -15.047 0.451 -51.446 1.00 65.94 218 ARG A C 1
ATOM 1696 O O . ARG A 1 218 ? -15.593 0.948 -52.418 1.00 65.94 218 ARG A O 1
ATOM 1703 N N . GLU A 1 219 ? -15.658 -0.415 -50.639 1.00 65.06 219 GLU A N 1
ATOM 1704 C CA . GLU A 1 219 ? -17.062 -0.828 -50.789 1.00 65.06 219 GLU A CA 1
ATOM 1705 C C . GLU A 1 219 ? -18.031 0.336 -50.481 1.00 65.06 219 GLU A C 1
ATOM 1707 O O . GLU A 1 219 ? -18.981 0.531 -51.232 1.00 65.06 219 GLU A O 1
ATOM 1712 N N . GLU A 1 220 ? -17.736 1.178 -49.479 1.00 59.59 220 GLU A N 1
ATOM 1713 C CA . GLU A 1 220 ? -18.487 2.419 -49.188 1.00 59.59 220 GLU A CA 1
ATOM 1714 C C . GLU A 1 220 ? -18.340 3.484 -50.296 1.00 59.59 220 GLU A C 1
ATOM 1716 O O . GLU A 1 220 ? -19.308 4.155 -50.648 1.00 59.59 220 GLU A O 1
ATOM 1721 N N . ASN A 1 221 ? -17.146 3.629 -50.884 1.00 53.19 221 ASN A N 1
ATOM 1722 C CA . ASN A 1 221 ? -16.895 4.600 -51.960 1.00 53.19 221 ASN A CA 1
ATOM 1723 C C . ASN A 1 221 ? -17.340 4.105 -53.353 1.00 53.19 221 ASN A C 1
ATOM 1725 O O . ASN A 1 221 ? -17.655 4.917 -54.222 1.00 53.19 221 ASN A O 1
ATOM 1729 N N . ALA A 1 222 ? -17.413 2.790 -53.584 1.00 58.53 222 ALA A N 1
ATOM 1730 C CA . ALA A 1 222 ? -17.857 2.206 -54.854 1.00 58.53 222 ALA A CA 1
ATOM 1731 C C . ALA A 1 222 ? -19.371 2.349 -55.098 1.00 58.53 222 ALA A C 1
ATOM 1733 O O . ALA A 1 222 ? -19.807 2.289 -56.248 1.00 58.53 222 ALA A O 1
ATOM 1734 N N . GLU A 1 223 ? -20.176 2.589 -54.058 1.00 56.50 223 GLU A N 1
ATOM 1735 C CA . GLU A 1 223 ? -21.594 2.950 -54.214 1.00 56.50 223 GLU A CA 1
ATOM 1736 C C . GLU A 1 223 ? -21.796 4.391 -54.736 1.00 56.50 223 GLU A C 1
ATOM 1738 O O . GLU A 1 223 ? -22.909 4.747 -55.128 1.00 56.50 223 GLU A O 1
ATOM 1743 N N . LEU A 1 224 ? -20.735 5.213 -54.799 1.00 55.06 224 LEU A N 1
ATOM 1744 C CA . LEU A 1 224 ? -20.797 6.629 -55.191 1.00 55.06 224 LEU A CA 1
ATOM 1745 C C . LEU A 1 224 ? -20.189 6.950 -56.569 1.00 55.06 224 LEU A C 1
ATOM 1747 O O . LEU A 1 224 ? -20.557 7.969 -57.153 1.00 55.06 224 LEU A O 1
ATOM 1751 N N . GLU A 1 225 ? -19.329 6.101 -57.140 1.00 52.25 225 GLU A N 1
ATOM 1752 C CA . GLU A 1 225 ? -18.667 6.384 -58.424 1.00 52.25 225 GLU A CA 1
ATOM 1753 C C . GLU A 1 225 ? -18.861 5.267 -59.460 1.00 52.25 225 GLU A C 1
ATOM 1755 O O . GLU A 1 225 ? -18.071 4.336 -59.609 1.00 52.25 225 GLU A O 1
ATOM 1760 N N . SER A 1 226 ? -19.910 5.407 -60.273 1.00 55.38 226 SER A N 1
ATOM 1761 C CA . SER A 1 226 ? -20.027 4.697 -61.544 1.00 55.38 226 SER A CA 1
ATOM 1762 C C . SER A 1 226 ? -19.195 5.405 -62.621 1.00 55.38 226 SER A C 1
ATOM 1764 O O . SER A 1 226 ? -19.763 6.187 -63.383 1.00 55.38 226 SER A O 1
ATOM 1766 N N . GLN A 1 227 ? -17.882 5.153 -62.700 1.00 52.41 227 GLN A N 1
ATOM 1767 C CA . GLN A 1 227 ? -17.132 5.070 -63.969 1.00 52.41 227 GLN A CA 1
ATOM 1768 C C . GLN A 1 227 ? -15.613 4.880 -63.791 1.00 52.41 227 GLN A C 1
ATOM 1770 O O . GLN A 1 227 ? -14.886 5.767 -63.366 1.00 52.41 227 GLN A O 1
ATOM 1775 N N . SER A 1 228 ? -15.165 3.765 -64.369 1.00 47.25 228 SER A N 1
ATOM 1776 C CA . SER A 1 228 ? -13.895 3.537 -65.071 1.00 47.25 228 SER A CA 1
ATOM 1777 C C . SER A 1 228 ? -12.649 3.024 -64.329 1.00 47.25 228 SER A C 1
ATOM 1779 O O . SER A 1 228 ? -12.015 3.686 -63.521 1.00 47.25 228 SER A O 1
ATOM 1781 N N . THR A 1 229 ? -12.290 1.833 -64.827 1.00 43.59 229 THR A N 1
ATOM 1782 C CA . THR A 1 229 ? -10.970 1.266 -65.137 1.00 43.59 229 THR A CA 1
ATOM 1783 C C . THR A 1 229 ? -10.048 0.898 -63.992 1.00 43.59 229 THR A C 1
ATOM 1785 O O . THR A 1 229 ? -9.322 1.718 -63.444 1.00 43.59 229 THR A O 1
ATOM 1788 N N . GLY A 1 230 ? -10.042 -0.415 -63.750 1.00 53.88 230 GLY A N 1
ATOM 1789 C CA . GLY A 1 230 ? -9.063 -1.120 -62.952 1.00 53.88 230 GLY A CA 1
ATOM 1790 C C . GLY A 1 230 ? -7.632 -0.886 -63.420 1.00 53.88 230 GLY A C 1
ATOM 1791 O O . GLY A 1 230 ? -7.320 -0.919 -64.612 1.00 53.88 230 GLY A O 1
ATOM 1792 N N . ALA A 1 231 ? -6.779 -0.723 -62.425 1.00 42.94 231 ALA A N 1
ATOM 1793 C CA . ALA A 1 231 ? -5.445 -1.270 -62.428 1.00 42.94 231 ALA A CA 1
ATOM 1794 C C . ALA A 1 231 ? -5.430 -2.297 -61.292 1.00 42.94 231 ALA A C 1
ATOM 1796 O O . ALA A 1 231 ? -5.761 -1.963 -60.153 1.00 42.94 231 ALA A O 1
ATOM 1797 N N . ASP A 1 232 ? -5.130 -3.551 -61.623 1.00 48.94 232 ASP A N 1
ATOM 1798 C CA . ASP A 1 232 ? -4.772 -4.563 -60.637 1.00 48.94 232 ASP A CA 1
ATOM 1799 C C . ASP A 1 232 ? -3.433 -4.131 -60.018 1.00 48.94 232 ASP A C 1
ATOM 1801 O O . ASP A 1 232 ? -2.359 -4.492 -60.494 1.00 48.94 232 ASP A O 1
ATOM 1805 N N . GLU A 1 233 ? -3.495 -3.269 -59.003 1.00 52.62 233 GLU A N 1
ATOM 1806 C CA . GLU A 1 233 ? -2.383 -3.062 -58.082 1.00 52.62 233 GLU A CA 1
ATOM 1807 C C . GLU A 1 233 ? -2.291 -4.336 -57.243 1.00 52.62 233 GLU A C 1
ATOM 1809 O O . GLU A 1 233 ? -3.158 -4.611 -56.411 1.00 52.62 233 GLU A O 1
ATOM 1814 N N . GLU A 1 234 ? -1.287 -5.165 -57.532 1.00 50.81 234 GLU A N 1
ATOM 1815 C CA . GLU A 1 234 ? -0.920 -6.293 -56.683 1.00 50.81 234 GLU A CA 1
ATOM 1816 C C . GLU A 1 234 ? -0.708 -5.754 -55.261 1.00 50.81 234 GLU A C 1
ATOM 1818 O O . GLU A 1 234 ? 0.256 -5.040 -54.991 1.00 50.81 234 GLU A O 1
ATOM 1823 N N . ASP A 1 235 ? -1.675 -6.041 -54.386 1.00 53.91 235 ASP A N 1
ATOM 1824 C CA . ASP A 1 235 ? -1.743 -5.613 -52.988 1.00 53.91 235 ASP A CA 1
ATOM 1825 C C . ASP A 1 235 ? -0.561 -6.258 -52.247 1.00 53.91 235 ASP A C 1
ATOM 1827 O O . ASP A 1 235 ? -0.673 -7.365 -51.712 1.00 53.91 235 ASP A O 1
ATOM 1831 N N . SER A 1 236 ? 0.605 -5.608 -52.322 1.00 55.81 236 SER A N 1
ATOM 1832 C CA . SER A 1 236 ? 1.839 -6.042 -51.674 1.00 55.81 236 SER A CA 1
ATOM 1833 C C . SER A 1 236 ? 1.538 -6.339 -50.207 1.00 55.81 236 SER A C 1
ATOM 1835 O O . SER A 1 236 ? 0.964 -5.508 -49.501 1.00 55.81 236 SER A O 1
ATOM 1837 N N . ASP A 1 237 ? 1.911 -7.529 -49.730 1.00 56.66 237 ASP A N 1
ATOM 1838 C CA . ASP A 1 237 ? 1.673 -7.943 -48.339 1.00 56.66 237 ASP A CA 1
ATOM 1839 C C . ASP A 1 237 ? 2.351 -7.014 -47.308 1.00 56.66 237 ASP A C 1
ATOM 1841 O O . ASP A 1 237 ? 2.010 -7.064 -46.124 1.00 56.66 237 ASP A O 1
ATOM 1845 N N . ASP A 1 238 ? 3.228 -6.117 -47.766 1.00 55.81 238 ASP A N 1
ATOM 1846 C CA . ASP A 1 238 ? 3.980 -5.143 -46.975 1.00 55.81 238 ASP A CA 1
ATOM 1847 C C . ASP A 1 238 ? 3.373 -3.723 -46.968 1.00 55.81 238 ASP A C 1
ATOM 1849 O O . ASP A 1 238 ? 3.869 -2.846 -46.267 1.00 55.81 238 ASP A O 1
ATOM 1853 N N . ASP A 1 239 ? 2.257 -3.474 -47.664 1.00 62.25 239 ASP A N 1
ATOM 1854 C CA . ASP A 1 239 ? 1.666 -2.129 -47.850 1.00 62.25 239 ASP A CA 1
ATOM 1855 C C . ASP A 1 239 ? 1.020 -1.517 -46.574 1.00 62.25 239 ASP A C 1
ATOM 1857 O O . ASP A 1 239 ? 0.413 -0.441 -46.580 1.00 62.25 239 ASP A O 1
ATOM 1861 N N . TRP A 1 240 ? 1.131 -2.221 -45.444 1.00 67.44 240 TRP A N 1
ATOM 1862 C CA . TRP A 1 240 ? 0.760 -1.757 -44.102 1.00 67.44 240 TRP A CA 1
ATOM 1863 C C . TRP A 1 240 ? 1.961 -1.232 -43.299 1.00 67.44 240 TRP A C 1
ATOM 1865 O O . TRP A 1 240 ? 1.756 -0.578 -42.274 1.00 67.44 240 TRP A O 1
ATOM 1875 N N . ILE A 1 241 ? 3.195 -1.518 -43.731 1.00 63.50 241 ILE A N 1
ATOM 1876 C CA . ILE A 1 241 ? 4.423 -1.127 -43.025 1.00 63.50 241 ILE A CA 1
ATOM 1877 C C . ILE A 1 241 ? 4.587 0.399 -43.032 1.00 63.50 241 ILE A C 1
ATOM 1879 O O . ILE A 1 241 ? 5.074 0.959 -42.055 1.00 63.50 241 ILE A O 1
ATOM 1883 N N . ASP A 1 242 ? 4.059 1.084 -44.046 1.00 69.19 242 ASP A N 1
ATOM 1884 C CA . ASP A 1 242 ? 4.133 2.545 -44.167 1.00 69.19 242 ASP A CA 1
ATOM 1885 C C . ASP A 1 242 ? 2.868 3.253 -43.636 1.00 69.19 242 ASP A C 1
ATOM 1887 O O . ASP A 1 242 ? 2.664 4.445 -43.860 1.00 69.19 242 ASP A O 1
ATOM 1891 N N . LEU A 1 243 ? 1.983 2.540 -42.919 1.00 72.00 243 LEU A N 1
ATOM 1892 C CA . LEU A 1 243 ? 0.668 3.049 -42.492 1.00 72.00 243 LEU A CA 1
ATOM 1893 C C . LEU A 1 243 ? 0.737 4.365 -41.700 1.00 72.00 243 LEU A C 1
ATOM 1895 O O . LEU A 1 243 ? -0.180 5.184 -41.775 1.00 72.00 243 LEU A O 1
ATOM 1899 N N . PHE A 1 244 ? 1.796 4.548 -40.917 1.00 73.00 244 PHE A N 1
ATOM 1900 C CA . PHE A 1 244 ? 2.054 5.748 -40.130 1.00 73.00 244 PHE A CA 1
ATOM 1901 C C . PHE A 1 244 ? 3.337 6.457 -40.574 1.00 73.00 244 PHE A C 1
ATOM 1903 O O . PHE A 1 244 ? 3.847 7.282 -39.812 1.00 73.00 244 PHE A O 1
ATOM 1910 N N . ASP A 1 245 ? 3.859 6.177 -41.772 1.00 73.75 245 ASP A N 1
ATOM 1911 C CA . ASP A 1 245 ? 5.039 6.876 -42.274 1.00 73.75 245 ASP A CA 1
ATOM 1912 C C . ASP A 1 245 ? 4.776 8.392 -42.333 1.00 73.75 245 ASP A C 1
ATOM 1914 O O . ASP A 1 245 ? 3.685 8.869 -42.661 1.00 73.75 245 ASP A O 1
ATOM 1918 N N . GLY A 1 246 ? 5.756 9.169 -41.875 1.00 62.00 246 GLY A N 1
ATOM 1919 C CA . GLY A 1 246 ? 5.644 10.616 -41.681 1.00 62.00 246 GLY A CA 1
ATOM 1920 C C . GLY A 1 246 ? 4.700 11.074 -40.555 1.00 62.00 246 GLY A C 1
ATOM 1921 O O . GLY A 1 246 ? 4.651 12.272 -40.256 1.00 62.00 246 GLY A O 1
ATOM 1922 N N . CYS A 1 247 ? 3.974 10.172 -39.884 1.00 73.06 247 CYS A N 1
ATOM 1923 C CA . CYS A 1 247 ? 3.107 10.534 -38.768 1.00 73.06 247 CYS A CA 1
ATOM 1924 C C . CYS A 1 247 ? 3.901 10.637 -37.464 1.00 73.06 247 CYS A C 1
ATOM 1926 O O . CYS A 1 247 ? 4.560 9.703 -37.010 1.00 73.06 247 CYS A O 1
ATOM 1928 N N . VAL A 1 248 ? 3.750 11.777 -36.801 1.00 69.19 248 VAL A N 1
ATOM 1929 C CA . VAL A 1 248 ? 4.201 12.008 -35.431 1.00 69.19 248 VAL A CA 1
ATOM 1930 C C . VAL A 1 248 ? 2.993 12.023 -34.497 1.00 69.19 248 VAL A C 1
ATOM 1932 O O . VAL A 1 248 ? 2.182 12.955 -34.571 1.00 69.19 248 VAL A O 1
ATOM 1935 N N . LEU A 1 249 ? 2.867 11.010 -33.637 1.00 71.12 249 LEU A N 1
ATOM 1936 C CA . LEU A 1 249 ? 1.695 10.768 -32.794 1.00 71.12 249 LEU A CA 1
ATOM 1937 C C . LEU A 1 249 ? 1.964 11.019 -31.301 1.00 71.12 249 LEU A C 1
ATOM 1939 O O . LEU A 1 249 ? 3.030 10.698 -30.777 1.00 71.12 249 LEU A O 1
ATOM 1943 N N . TYR A 1 250 ? 0.959 11.548 -30.599 1.00 71.19 250 TYR A N 1
ATOM 1944 C CA . TYR A 1 250 ? 0.948 11.697 -29.137 1.00 71.19 250 TYR A CA 1
ATOM 1945 C C . TYR A 1 250 ? -0.243 10.946 -28.520 1.00 71.19 250 TYR A C 1
ATOM 1947 O O . TYR A 1 250 ? -1.363 11.067 -29.015 1.00 71.19 250 TYR A O 1
ATOM 1955 N N . LEU A 1 251 ? -0.014 10.169 -27.450 1.00 72.62 251 LEU A N 1
ATOM 1956 C CA . LEU A 1 251 ? -1.020 9.286 -26.833 1.00 72.62 251 LEU A CA 1
ATOM 1957 C C . LEU A 1 251 ? -1.538 9.836 -25.492 1.00 72.62 251 LEU A C 1
ATOM 1959 O O . LEU A 1 251 ? -0.823 9.833 -24.485 1.00 72.62 251 LEU A O 1
ATOM 1963 N N . LEU A 1 252 ? -2.819 10.205 -25.440 1.00 69.69 252 LEU A N 1
ATOM 1964 C CA . LEU A 1 252 ? -3.473 10.823 -24.283 1.00 69.69 252 LEU A CA 1
ATOM 1965 C C . LEU A 1 252 ? -4.592 9.937 -23.709 1.00 69.69 252 LEU A C 1
ATOM 1967 O O . LEU A 1 252 ? -5.473 9.459 -24.422 1.00 69.69 252 LEU A O 1
ATOM 1971 N N . GLY A 1 253 ? -4.570 9.714 -22.392 1.00 56.97 253 GLY A N 1
ATOM 1972 C CA . GLY A 1 253 ? -5.636 8.999 -21.677 1.00 56.97 253 GLY A CA 1
ATOM 1973 C C . GLY A 1 253 ? -5.653 7.473 -21.810 1.00 56.97 253 GLY A C 1
ATOM 1974 O O . GLY A 1 253 ? -6.594 6.829 -21.348 1.00 56.97 253 GLY A O 1
ATOM 1975 N N . PHE A 1 254 ? -4.624 6.879 -22.412 1.00 67.62 254 PHE A N 1
ATOM 1976 C CA . PHE A 1 254 ? -4.446 5.426 -22.478 1.00 67.62 254 PHE A CA 1
ATOM 1977 C C . PHE A 1 254 ? -3.694 4.898 -21.249 1.00 67.62 254 PHE A C 1
ATOM 1979 O O . PHE A 1 254 ? -2.785 5.566 -20.749 1.00 67.62 254 PHE A O 1
ATOM 1986 N N . SER A 1 255 ? -4.051 3.694 -20.779 1.00 55.00 255 SER A N 1
ATOM 1987 C CA . SER A 1 255 ? -3.304 3.011 -19.713 1.00 55.00 255 SER A CA 1
ATOM 1988 C C . SER A 1 255 ? -1.871 2.713 -20.173 1.00 55.00 255 SER A C 1
ATOM 1990 O O . SER A 1 255 ? -1.650 2.559 -21.376 1.00 55.00 255 SER A O 1
ATOM 1992 N N . PRO A 1 256 ? -0.888 2.589 -19.263 1.00 51.91 256 PRO A N 1
ATOM 1993 C CA . PRO A 1 256 ? 0.491 2.263 -19.636 1.00 51.91 256 PRO A CA 1
ATOM 1994 C C . PRO A 1 256 ? 0.599 0.974 -20.464 1.00 51.91 256 PRO A C 1
ATOM 1996 O O . PRO A 1 256 ? 1.346 0.930 -21.436 1.00 51.91 256 PRO A O 1
ATOM 1999 N N . GLN A 1 257 ? -0.228 -0.029 -20.149 1.00 52.62 257 GLN A N 1
ATOM 2000 C CA . GLN A 1 257 ? -0.324 -1.289 -20.897 1.00 52.62 257 GLN A CA 1
ATOM 2001 C C . GLN A 1 257 ? -0.726 -1.039 -22.363 1.00 52.62 257 GLN A C 1
ATOM 2003 O O . GLN A 1 257 ? -0.056 -1.498 -23.285 1.00 52.62 257 GLN A O 1
ATOM 2008 N N . MET A 1 258 ? -1.781 -0.246 -22.587 1.00 62.34 258 MET A N 1
ATOM 2009 C CA . MET A 1 258 ? -2.258 0.110 -23.926 1.00 62.34 258 MET A CA 1
ATOM 2010 C C . MET A 1 258 ? -1.282 1.047 -24.647 1.00 62.34 258 MET A C 1
ATOM 2012 O O . MET A 1 258 ? -1.094 0.926 -25.853 1.00 62.34 258 MET A O 1
ATOM 2016 N N . LYS A 1 259 ? -0.605 1.945 -23.919 1.00 65.44 259 LYS A N 1
ATOM 2017 C CA . LYS A 1 259 ? 0.452 2.794 -24.480 1.00 65.44 259 LYS A CA 1
ATOM 2018 C C . LYS A 1 259 ? 1.599 1.956 -25.032 1.00 65.44 259 LYS A C 1
ATOM 2020 O O . LYS A 1 259 ? 2.014 2.222 -26.148 1.00 65.44 259 LYS A O 1
ATOM 2025 N N . THR A 1 260 ? 2.067 0.926 -24.325 1.00 61.41 260 THR A N 1
ATOM 2026 C CA . THR A 1 260 ? 3.136 0.045 -24.829 1.00 61.41 260 THR A CA 1
ATOM 2027 C C . THR A 1 260 ? 2.719 -0.708 -26.094 1.00 61.41 260 THR A C 1
ATOM 2029 O O . THR A 1 260 ? 3.518 -0.831 -27.023 1.00 61.41 260 THR A O 1
ATOM 2032 N N . VAL A 1 261 ? 1.471 -1.181 -26.158 1.00 68.88 261 VAL A N 1
ATOM 2033 C CA . VAL A 1 261 ? 0.925 -1.844 -27.353 1.00 68.88 261 VAL A CA 1
ATOM 2034 C C . VAL A 1 261 ? 0.847 -0.862 -28.524 1.00 68.88 261 VAL A C 1
ATOM 2036 O O . VAL A 1 261 ? 1.437 -1.115 -29.571 1.00 68.88 261 VAL A O 1
ATOM 2039 N N . LEU A 1 262 ? 0.214 0.299 -28.330 1.00 72.50 262 LEU A N 1
ATOM 2040 C CA . LEU A 1 262 ? 0.109 1.351 -29.347 1.00 72.50 262 LEU A CA 1
ATOM 2041 C C . LEU A 1 262 ? 1.485 1.852 -29.800 1.00 72.50 262 LEU A C 1
ATOM 2043 O O . LEU A 1 262 ? 1.692 2.076 -30.987 1.00 72.50 262 LEU A O 1
ATOM 2047 N N . GLN A 1 263 ? 2.445 1.971 -28.879 1.00 69.88 263 GLN A N 1
ATOM 2048 C CA . GLN A 1 263 ? 3.810 2.379 -29.193 1.00 69.88 263 GLN A CA 1
ATOM 2049 C C . GLN A 1 263 ? 4.522 1.394 -30.115 1.00 69.88 263 GLN A C 1
ATOM 2051 O O . GLN A 1 263 ? 5.261 1.815 -31.002 1.00 69.88 263 GLN A O 1
ATOM 2056 N N . ARG A 1 264 ? 4.315 0.090 -29.910 1.00 67.69 264 ARG A N 1
ATOM 2057 C CA . ARG A 1 264 ? 4.859 -0.937 -30.801 1.00 67.69 264 ARG A CA 1
ATOM 2058 C C . ARG A 1 264 ? 4.178 -0.891 -32.162 1.00 67.69 264 ARG A C 1
ATOM 2060 O O . ARG A 1 264 ? 4.883 -0.764 -33.149 1.00 67.69 264 ARG A O 1
ATOM 2067 N N . LEU A 1 265 ? 2.844 -0.889 -32.198 1.00 71.44 265 LEU A N 1
ATOM 2068 C CA . LEU A 1 265 ? 2.067 -0.847 -33.445 1.00 71.44 265 LEU A CA 1
ATOM 2069 C C . LEU A 1 265 ? 2.447 0.355 -34.320 1.00 71.44 265 LEU A C 1
ATOM 2071 O O . LEU A 1 265 ? 2.716 0.198 -35.507 1.00 71.44 265 LEU A O 1
ATOM 2075 N N . ILE A 1 266 ? 2.520 1.546 -33.722 1.00 73.19 266 ILE A N 1
ATOM 2076 C CA . ILE A 1 266 ? 2.852 2.777 -34.440 1.00 73.19 266 ILE A CA 1
ATOM 2077 C C . ILE A 1 266 ? 4.283 2.725 -34.987 1.00 73.19 266 ILE A C 1
ATOM 2079 O O . ILE A 1 266 ? 4.486 3.058 -36.147 1.00 73.19 266 ILE A O 1
ATOM 2083 N N . ARG A 1 267 ? 5.265 2.265 -34.197 1.00 72.06 267 ARG A N 1
ATOM 2084 C CA . ARG A 1 267 ? 6.660 2.140 -34.658 1.00 72.06 267 ARG A CA 1
ATOM 2085 C C . ARG A 1 267 ? 6.830 1.087 -35.752 1.00 72.06 267 ARG A C 1
ATOM 2087 O O . ARG A 1 267 ? 7.667 1.269 -36.626 1.00 72.06 267 ARG A O 1
ATOM 2094 N N . THR A 1 268 ? 6.068 -0.006 -35.696 1.00 72.12 268 THR A N 1
ATOM 2095 C CA . THR A 1 268 ? 6.081 -1.034 -36.746 1.00 72.12 268 THR A CA 1
ATOM 2096 C C . THR A 1 268 ? 5.509 -0.496 -38.057 1.00 72.12 268 THR A C 1
ATOM 2098 O O . THR A 1 268 ? 6.019 -0.851 -39.109 1.00 72.12 268 THR A O 1
ATOM 2101 N N . GLY A 1 269 ? 4.525 0.406 -37.995 1.00 67.56 269 GLY A N 1
ATOM 2102 C CA . GLY A 1 269 ? 4.004 1.134 -39.155 1.00 67.56 269 GLY A CA 1
ATOM 2103 C C . GLY A 1 269 ? 4.784 2.410 -39.521 1.00 67.56 269 GLY A C 1
ATOM 2104 O O . GLY A 1 269 ? 4.167 3.351 -40.002 1.00 67.56 269 GLY A O 1
ATOM 2105 N N . MET A 1 270 ? 6.083 2.500 -39.200 1.00 68.19 270 MET A N 1
ATOM 2106 C CA . MET A 1 270 ? 6.973 3.662 -39.429 1.00 68.19 270 MET A CA 1
ATOM 2107 C C . MET A 1 270 ? 6.591 4.997 -38.753 1.00 68.19 270 MET A C 1
ATOM 2109 O O . MET A 1 270 ? 7.221 6.030 -38.983 1.00 68.19 270 MET A O 1
ATOM 2113 N N . GLY A 1 271 ? 5.627 4.998 -37.836 1.00 69.50 271 GLY A N 1
ATOM 2114 C CA . GLY A 1 271 ? 5.230 6.191 -37.094 1.00 69.50 271 GLY A CA 1
ATOM 2115 C C . GLY A 1 271 ? 6.186 6.559 -35.959 1.00 69.50 271 GLY A C 1
ATOM 2116 O O . GLY A 1 271 ? 6.761 5.714 -35.267 1.00 69.50 271 GLY A O 1
ATOM 2117 N N . THR A 1 272 ? 6.314 7.861 -35.713 1.00 65.50 272 THR A N 1
ATOM 2118 C CA . THR A 1 272 ? 7.122 8.426 -34.624 1.00 65.50 272 THR A CA 1
ATOM 2119 C C . THR A 1 272 ? 6.230 8.821 -33.450 1.00 65.50 272 THR A C 1
ATOM 2121 O O . THR A 1 272 ? 5.162 9.396 -33.639 1.00 65.50 272 THR A O 1
ATOM 2124 N N . ILE A 1 273 ? 6.654 8.539 -32.214 1.00 62.94 273 ILE A N 1
ATOM 2125 C CA . ILE A 1 273 ? 5.877 8.841 -31.001 1.00 62.94 273 ILE A CA 1
ATOM 2126 C C . ILE A 1 273 ? 6.733 9.626 -30.029 1.00 62.94 273 ILE A C 1
ATOM 2128 O O . ILE A 1 273 ? 7.853 9.217 -29.724 1.00 62.94 273 ILE A O 1
ATOM 2132 N N . TYR A 1 274 ? 6.172 10.715 -29.515 1.00 59.72 274 TYR A N 1
ATOM 2133 C CA . TYR A 1 274 ? 6.787 11.507 -28.460 1.00 59.72 274 TYR A CA 1
ATOM 2134 C C . TYR A 1 274 ? 6.087 11.239 -27.135 1.00 59.72 274 TYR A C 1
ATOM 2136 O O . TYR A 1 274 ? 4.861 11.275 -27.054 1.00 59.72 274 TYR A O 1
ATOM 2144 N N . ASP A 1 275 ? 6.873 11.015 -26.086 1.00 49.69 275 ASP A N 1
ATOM 2145 C CA . ASP A 1 275 ? 6.342 10.840 -24.733 1.00 49.69 275 ASP A CA 1
ATOM 2146 C C . ASP A 1 275 ? 6.021 12.189 -24.058 1.00 49.69 275 ASP A C 1
ATOM 2148 O O . ASP A 1 275 ? 5.236 12.226 -23.113 1.00 49.69 275 ASP A O 1
ATOM 2152 N N . ASN A 1 276 ? 6.516 13.310 -24.609 1.00 46.06 276 ASN A N 1
ATOM 2153 C CA . ASN A 1 276 ? 6.248 14.665 -24.122 1.00 46.06 276 ASN A CA 1
ATOM 2154 C C . ASN A 1 276 ? 5.759 15.612 -25.235 1.00 46.06 276 ASN A C 1
ATOM 2156 O O . ASN A 1 276 ? 6.282 15.612 -26.351 1.00 46.06 276 ASN A O 1
ATOM 2160 N N . MET A 1 277 ? 4.733 16.423 -24.943 1.00 42.97 277 MET A N 1
ATOM 2161 C CA . MET A 1 277 ? 4.033 17.237 -25.945 1.00 42.97 277 MET A CA 1
ATOM 2162 C C . MET A 1 277 ? 4.840 18.489 -26.328 1.00 42.97 277 MET A C 1
ATOM 2164 O O . MET A 1 277 ? 4.615 19.583 -25.814 1.00 42.97 277 MET A O 1
ATOM 2168 N N . VAL A 1 278 ? 5.765 18.354 -27.281 1.00 45.47 278 VAL A N 1
ATOM 2169 C CA . VAL A 1 278 ? 6.381 19.504 -27.961 1.00 45.47 278 VAL A CA 1
ATOM 2170 C C . VAL A 1 278 ? 5.477 19.908 -29.129 1.00 45.47 278 VAL A C 1
ATOM 2172 O O . VAL A 1 278 ? 5.548 19.352 -30.222 1.00 45.47 278 VAL A O 1
ATOM 2175 N N . VAL A 1 279 ? 4.601 20.889 -28.890 1.00 46.78 279 VAL A N 1
ATOM 2176 C CA . VAL A 1 279 ? 3.467 21.299 -29.756 1.00 46.78 279 VAL A CA 1
ATOM 2177 C C . VAL A 1 279 ? 3.843 21.589 -31.223 1.00 46.78 279 VAL A C 1
ATOM 2179 O O . VAL A 1 279 ? 2.986 21.570 -32.096 1.00 46.78 279 VAL A O 1
ATOM 2182 N N . ARG A 1 280 ? 5.122 21.844 -31.527 1.00 47.41 280 ARG A N 1
ATOM 2183 C CA . ARG A 1 280 ? 5.591 22.185 -32.882 1.00 47.41 280 ARG A CA 1
ATOM 2184 C C . ARG A 1 280 ? 5.954 20.990 -33.773 1.00 47.41 280 ARG A C 1
ATOM 2186 O O . ARG A 1 280 ? 6.272 21.220 -34.933 1.00 47.41 280 ARG A O 1
ATOM 2193 N N . GLN A 1 281 ? 5.944 19.759 -33.258 1.00 52.28 281 GLN A N 1
ATOM 2194 C CA . GLN A 1 281 ? 6.390 18.568 -34.005 1.00 52.28 281 GLN A CA 1
ATOM 2195 C C . GLN A 1 281 ? 5.348 17.442 -34.071 1.00 52.28 281 GLN A C 1
ATOM 2197 O O . GLN A 1 281 ? 5.540 16.490 -34.818 1.00 52.28 281 GLN A O 1
ATOM 2202 N N . VAL A 1 282 ? 4.242 17.541 -33.327 1.00 56.41 282 VAL A N 1
ATOM 2203 C CA . VAL A 1 282 ? 3.183 16.522 -33.316 1.00 56.41 282 VAL A CA 1
ATOM 2204 C C . VAL A 1 282 ? 2.219 16.758 -34.477 1.00 56.41 282 VAL A C 1
ATOM 2206 O O . VAL A 1 282 ? 1.646 17.837 -34.597 1.00 56.41 282 VAL A O 1
ATOM 2209 N N . THR A 1 283 ? 2.014 15.734 -35.305 1.00 64.69 283 THR A N 1
ATOM 2210 C CA . THR A 1 283 ? 1.058 15.775 -36.426 1.00 64.69 283 THR A CA 1
ATOM 2211 C C . THR A 1 283 ? -0.342 15.318 -36.010 1.00 64.69 283 THR A C 1
ATOM 2213 O O . THR A 1 283 ? -1.327 15.870 -36.485 1.00 64.69 283 THR A O 1
ATOM 2216 N N . HIS A 1 284 ? -0.440 14.345 -35.094 1.00 70.62 284 HIS A N 1
ATOM 2217 C CA . HIS A 1 284 ? -1.699 13.717 -34.694 1.00 70.62 284 HIS A CA 1
ATOM 2218 C C . HIS A 1 284 ? -1.723 13.434 -33.186 1.00 70.62 284 HIS A C 1
ATOM 2220 O O . HIS A 1 284 ? -0.730 13.005 -32.599 1.00 70.62 284 HIS A O 1
ATOM 2226 N N . VAL A 1 285 ? -2.875 13.636 -32.544 1.00 70.12 285 VAL A N 1
ATOM 2227 C CA . VAL A 1 285 ? -3.084 13.313 -31.124 1.00 70.12 285 VAL A CA 1
ATOM 2228 C C . VAL A 1 285 ? -4.160 12.240 -31.011 1.00 70.12 285 VAL A C 1
ATOM 2230 O O . VAL A 1 285 ? -5.306 12.458 -31.395 1.00 70.12 285 VAL A O 1
ATOM 2233 N N . LEU A 1 286 ? -3.795 11.081 -30.466 1.00 73.12 286 LEU A N 1
ATOM 2234 C CA . LEU A 1 286 ? -4.713 9.987 -30.165 1.00 73.12 286 LEU A CA 1
ATOM 2235 C C . LEU A 1 286 ? -5.203 10.142 -28.728 1.00 73.12 286 LEU A C 1
ATOM 2237 O O . LEU A 1 286 ? -4.403 10.186 -27.793 1.00 73.12 286 LEU A O 1
ATOM 2241 N N . VAL A 1 287 ? -6.522 10.189 -28.545 1.00 71.88 287 VAL A N 1
ATOM 2242 C CA . VAL A 1 287 ? -7.163 10.354 -27.234 1.00 71.88 287 VAL A CA 1
ATOM 2243 C C . VAL A 1 287 ? -8.109 9.185 -26.975 1.00 71.88 287 VAL A C 1
ATOM 2245 O O . VAL A 1 287 ? -8.895 8.813 -27.848 1.00 71.88 287 VAL A O 1
ATOM 2248 N N . LYS A 1 288 ? -8.065 8.600 -25.771 1.00 71.31 288 LYS A N 1
ATOM 2249 C CA . LYS A 1 288 ? -9.039 7.576 -25.360 1.00 71.31 288 LYS A CA 1
ATOM 2250 C C . LYS A 1 288 ? -10.455 8.173 -25.359 1.00 71.31 288 LYS A C 1
ATOM 2252 O O . LYS A 1 288 ? -10.682 9.211 -24.749 1.00 71.31 288 LYS A O 1
ATOM 2257 N N . ARG A 1 289 ? -11.418 7.492 -25.993 1.00 56.94 289 ARG A N 1
ATOM 2258 C CA . ARG A 1 289 ? -12.796 7.983 -26.232 1.00 56.94 289 ARG A CA 1
ATOM 2259 C C . ARG A 1 289 ? -13.559 8.424 -24.966 1.00 56.94 289 ARG A C 1
ATOM 2261 O O . ARG A 1 289 ? -14.380 9.327 -25.059 1.00 56.94 289 ARG A O 1
ATOM 2268 N N . ASP A 1 290 ? -13.232 7.862 -23.799 1.00 58.97 290 ASP A N 1
ATOM 2269 C CA . ASP A 1 290 ? -13.831 8.215 -22.496 1.00 58.97 290 ASP A CA 1
ATOM 2270 C C . ASP A 1 290 ? -12.946 9.130 -21.626 1.00 58.97 290 ASP A C 1
ATOM 2272 O O . ASP A 1 290 ? -13.143 9.240 -20.414 1.00 58.97 290 ASP A O 1
ATOM 2276 N N . TRP A 1 291 ? -11.940 9.784 -22.213 1.00 43.78 291 TRP A N 1
ATOM 2277 C CA . TRP A 1 291 ? -11.103 10.750 -21.505 1.00 43.78 291 TRP A CA 1
ATOM 2278 C C . TRP A 1 291 ? -11.926 11.986 -21.113 1.00 43.78 291 TRP A C 1
ATOM 2280 O O . TRP A 1 291 ? -12.225 12.847 -21.942 1.00 43.78 291 TRP A O 1
ATOM 2290 N N . ARG A 1 292 ? -12.298 12.091 -19.832 1.00 41.78 292 ARG A N 1
ATOM 2291 C CA . ARG A 1 292 ? -12.873 13.312 -19.252 1.00 41.78 292 ARG A CA 1
ATOM 2292 C C . ARG A 1 292 ? -11.763 14.124 -18.597 1.00 41.78 292 ARG A C 1
ATOM 2294 O O . ARG A 1 292 ? -11.075 13.620 -17.714 1.00 41.78 292 ARG A O 1
ATOM 2301 N N . MET A 1 293 ? -11.621 15.390 -18.994 1.00 43.03 293 MET A N 1
ATOM 2302 C CA . MET A 1 293 ? -10.833 16.349 -18.222 1.00 43.03 293 MET A CA 1
ATOM 2303 C C . MET A 1 293 ? -11.433 16.437 -16.819 1.00 43.03 293 MET A C 1
ATOM 2305 O O . MET A 1 293 ? -12.571 16.880 -16.659 1.00 43.03 293 MET A O 1
ATOM 2309 N N . ILE A 1 294 ? -10.673 16.037 -15.801 1.00 38.84 294 ILE A N 1
ATOM 2310 C CA . ILE A 1 294 ? -10.939 16.475 -14.433 1.00 38.84 294 ILE A CA 1
ATOM 2311 C C . ILE A 1 294 ? -10.575 17.960 -14.422 1.00 38.84 294 ILE A C 1
ATOM 2313 O O . ILE A 1 294 ? -9.433 18.338 -14.181 1.00 38.84 294 ILE A O 1
ATOM 2317 N N . ALA A 1 295 ? -11.534 18.805 -14.795 1.00 34.12 295 ALA A N 1
ATOM 2318 C CA . ALA A 1 295 ? -11.428 20.236 -14.606 1.00 34.12 295 ALA A CA 1
ATOM 2319 C C . ALA A 1 295 ? -11.491 20.493 -13.097 1.00 34.12 295 ALA A C 1
ATOM 2321 O O . ALA A 1 295 ? -12.569 20.573 -12.514 1.00 34.12 295 ALA A O 1
ATOM 2322 N N . THR A 1 296 ? -10.334 20.585 -12.446 1.00 33.88 296 THR A N 1
ATOM 2323 C CA . THR A 1 296 ? -10.239 21.237 -11.142 1.00 33.88 296 THR A CA 1
ATOM 2324 C C . THR A 1 296 ? -10.525 22.717 -11.367 1.00 33.88 296 THR A C 1
ATOM 2326 O O . THR A 1 296 ? -9.659 23.473 -11.808 1.00 33.88 296 THR A O 1
ATOM 2329 N N . SER A 1 297 ? -11.774 23.117 -11.132 1.00 32.28 297 SER A N 1
ATOM 2330 C CA . SER A 1 297 ? -12.159 24.514 -10.991 1.00 32.28 297 SER A CA 1
ATOM 2331 C C . SER A 1 297 ? -11.382 25.103 -9.817 1.00 32.28 297 SER A C 1
ATOM 2333 O O . SER A 1 297 ? -11.649 24.766 -8.664 1.00 32.28 297 SER A O 1
ATOM 2335 N N . TYR A 1 298 ? -10.407 25.954 -10.118 1.00 35.06 298 TYR A N 1
ATOM 2336 C CA . TYR A 1 298 ? -9.860 26.881 -9.141 1.00 35.06 298 TYR A CA 1
ATOM 2337 C C . TYR A 1 298 ? -10.925 27.945 -8.862 1.00 35.06 298 TYR A C 1
ATOM 2339 O O . TYR A 1 298 ? -11.319 28.686 -9.764 1.00 35.06 298 TYR A O 1
ATOM 2347 N N . SER A 1 299 ? -11.385 27.993 -7.617 1.00 38.03 299 SER A N 1
ATOM 2348 C CA . SER A 1 299 ? -12.074 29.131 -7.008 1.00 38.03 299 SER A CA 1
ATOM 2349 C C . SER A 1 299 ? -11.390 29.438 -5.692 1.00 38.03 299 SER A C 1
ATOM 2351 O O . SER A 1 299 ? -11.221 28.460 -4.927 1.00 38.03 299 SER A O 1
#

Mean predicted aligned error: 16.79 Å

Sequence (299 aa):
MREQLFAGLCLCSTGLEPPVMEQVRKIVLACGGVFMDDFDTSKATHLIAEAVGSLKHRTAVAHDLPVASPRWVFESFRAQKLLDVKDFSLRVLEGLVVCTAGLPMEEKESVAA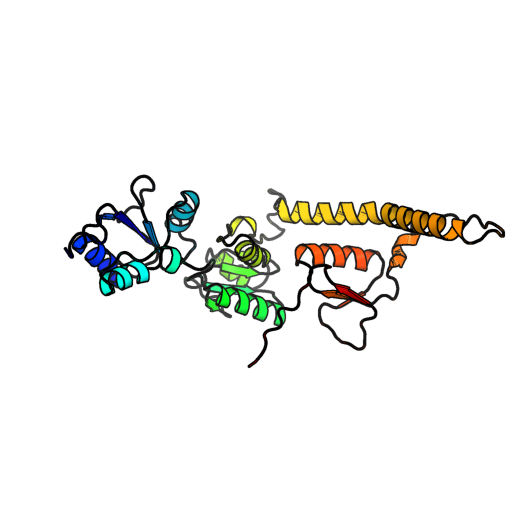LATTHGAQYESRLESGFTNVLIAQRPEGAKYEAAVANDIPVVHVAWLYACLERQILADEEEFVLRPESESDKMQPTHIAAKLRQDAQELVADLPQIVKRYRRSQREENAELESQSTGADEEDSDDDWIDLFDGCVLYLLGFSPQMKTVLQRLIRTGMGTIYDNMVVRQVTHVLVKRDWRMIATSYS

InterPro domains:
  IPR001357 BRCT domain [PF12738] (96-159)
  IPR001357 BRCT domain [PF16589] (4-88)
  IPR001357 BRCT domain [PS50172] (1-90)
  IPR001357 BRCT domain [PS50172] (88-177)
  IPR001357 BRCT domain [PS50172] (239-299)
  IPR001357 BRCT domain [SM00292] (3-80)
  IPR001357 BRCT domain [SM00292] (90-167)
  IPR059215 DNA topoisomerase 2-binding protein 1-like, second BRCT domain [cd17731] (6-79)
  IPR059215 DNA topoisomerase 2-binding protein 1-like, second BRCT domain [cd17731] (91-166)

Radius of gyration: 27.27 Å; Cα contacts (8 Å, |Δi|>4): 418; chains: 1; bounding box: 47×52×96 Å